Protein AF-A0A849L3E2-F1 (afdb_monomer)

Nearest PDB structures (foldseek):
  2qud-assembly1_B  TM=3.376E-01  e=3.141E-01  Pseudomonas phage PP7
  5fs4-assembly1_A  TM=4.465E-01  e=2.386E+00  Acinetobacter phage AP205
  6hrr-assembly1_A  TM=3.478E-01  e=2.015E+00  Homo sapiens
  6z0o-assembly1_F  TM=3.468E-01  e=2.386E+00  synthetic construct
  6i7s-assembly2_H  TM=3.470E-01  e=7.362E+00  Homo sapiens

Foldseek 3Di:
DPDQDDPPPPPLQVVQCLLLVQDALCCCQWFVDLDNAAWDKAFLVNDSVPSDSLRIGTHHPVLRCLQNDDDPPDDGDHSVRRSVSRVVSSVCSVQVLSDPDPPPPDQFPAADFAKWWFDDDPFKTKIKGWDFDDADPVRFTKIWIKMKIWGRPVHDVDTQIDIDIDIDTQDPRNWDWDDDPQKIWIWTADPFGIAIDIGDRAHPRGIPTDPGHDIGGDPDPVVVVVPVVPVVVVVPPPDDDDDDD

Mean predicted aligned error: 14.92 Å

Radius of gyration: 21.78 Å; Cα contacts (8 Å, |Δi|>4): 436; chains: 1; bounding box: 45×66×66 Å

Organism: NCBI:txid1505036

pLDDT: mean 78.24, std 18.67, range [29.56, 98.0]

Secondary structure (DSSP, 8-state):
-PPP---TT-HHHHHHHHHTTT--HHHHHHH---S---EEEEETTS-TT---GGGEEEEEHHHHHHHH---SSSPPPPHHHHHHHHHHHHHHHHTTTT---S-TT--PPPPPPEEEEES--T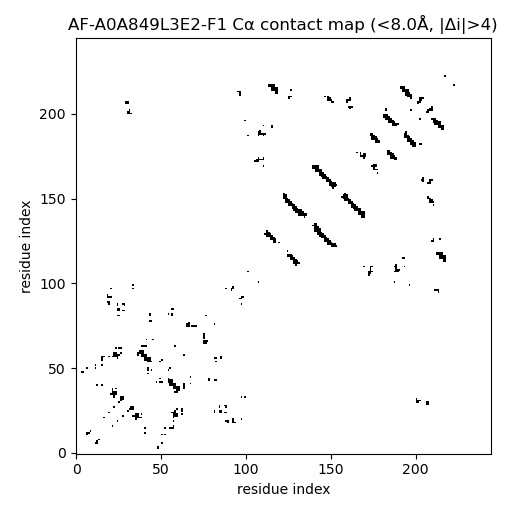TEEEEEEEEEEEE-TTSPEEEEEEEEEEE-TTSTT--EEEEEEEEEE--TTSEEEEEETTEEEEEEE-SSEEEEEEE-TT-TTSTT----EEEEE---HHHHHHHHHHHTTGGGTT--PPPP-

Sequence (245 aa):
MSPRKSLRGTNIEADVLWESKRRCAVCFSLYGILDVKKGQIAHINKDRNDNRIENLVFLCFDHHDQYDSVTSQSKNFTKIEMKRYRDELLIACRQGLVTSRFEAGGNLPAIRTGLFARRSSLDGGSVISITKTRKNWDGRSVFQVIGEAYTGISRIGGPNMGFIGFETTENSSSLIEFYDGNYSLLIGATGKGILVEEEGEFGYHGVGVHFFGEYERVTSPFLRMRWWSRSLFVSHFRRGKWPDQ

Solvent-accessible surface area (backbone atoms only — not comparable to full-atom values): 14184 Å² total; per-residue (Å²): 133,81,81,85,73,74,58,79,94,37,71,67,47,53,48,52,42,59,52,42,61,41,28,22,18,61,47,31,68,71,42,64,45,75,60,73,46,71,58,49,77,44,43,49,81,72,44,80,83,55,79,50,72,91,32,52,38,48,24,25,52,72,61,40,50,49,49,72,51,87,65,95,87,56,88,60,71,49,52,67,55,51,51,50,23,35,51,52,43,40,51,34,37,75,70,54,50,65,59,89,63,86,55,90,86,56,89,45,50,72,67,71,68,44,44,28,37,49,66,81,52,100,49,38,49,31,38,37,38,37,38,73,74,52,64,48,99,85,68,47,56,28,32,38,39,39,33,45,21,31,18,36,68,86,42,96,89,44,61,49,68,33,76,50,76,52,75,41,54,66,46,99,63,29,33,42,66,49,78,59,92,77,30,38,39,40,37,34,31,48,101,72,32,34,39,30,48,62,47,35,82,42,43,94,61,32,86,73,25,57,71,57,31,45,23,38,58,64,78,60,71,78,67,56,64,71,50,61,74,56,61,66,64,69,74,67,78,81,78,77,82,81,77,92,127

InterPro domains:
  IPR003615 HNH nuclease [cd00085] (15-66)

Structure (mmCIF, N/CA/C/O backbone):
data_AF-A0A849L3E2-F1
#
_entry.id   AF-A0A849L3E2-F1
#
loop_
_atom_site.group_PDB
_atom_site.id
_atom_site.type_symbol
_atom_site.label_atom_id
_atom_site.label_alt_id
_atom_site.label_comp_id
_atom_site.label_asym_id
_atom_site.label_entity_id
_atom_site.label_seq_id
_atom_site.pdbx_PDB_ins_code
_atom_site.Cartn_x
_atom_site.Cartn_y
_atom_site.Cartn_z
_atom_site.occupancy
_atom_site.B_iso_or_equiv
_atom_site.auth_seq_id
_atom_site.auth_comp_id
_atom_site.auth_asym_id
_atom_site.auth_atom_id
_atom_site.pdbx_PDB_model_num
ATOM 1 N N . MET A 1 1 ? 8.965 -17.652 -39.860 1.00 45.59 1 MET A N 1
ATOM 2 C CA . MET A 1 1 ? 8.522 -17.007 -38.601 1.00 45.59 1 MET A CA 1
ATOM 3 C C . MET A 1 1 ? 7.570 -17.959 -37.900 1.00 45.59 1 MET A C 1
ATOM 5 O O . MET A 1 1 ? 6.556 -18.298 -38.490 1.00 45.59 1 MET A O 1
ATOM 9 N N . SER A 1 2 ? 7.920 -18.447 -36.706 1.00 47.31 2 SER A N 1
ATOM 10 C CA . SER A 1 2 ? 7.023 -19.311 -35.922 1.00 47.31 2 SER A CA 1
ATOM 11 C C . SER A 1 2 ? 5.756 -18.533 -35.518 1.00 47.31 2 SER A C 1
ATOM 13 O O . SER A 1 2 ? 5.869 -17.324 -35.272 1.00 47.31 2 SER A O 1
ATOM 15 N N . PRO A 1 3 ? 4.565 -19.162 -35.473 1.00 49.00 3 PRO A N 1
ATOM 16 C CA . PRO A 1 3 ? 3.330 -18.491 -35.083 1.00 49.00 3 PRO A CA 1
ATOM 17 C C . PRO A 1 3 ? 3.459 -17.851 -33.698 1.00 49.00 3 PRO A C 1
ATOM 19 O O . PRO A 1 3 ? 3.989 -18.447 -32.761 1.00 49.00 3 PRO A O 1
ATOM 22 N N . ARG A 1 4 ? 2.960 -16.619 -33.564 1.00 55.97 4 ARG A N 1
ATOM 23 C CA . ARG A 1 4 ? 2.920 -15.890 -32.291 1.00 55.97 4 ARG A CA 1
ATOM 24 C C . ARG A 1 4 ? 2.071 -16.678 -31.286 1.00 55.97 4 ARG A C 1
ATOM 26 O O . ARG A 1 4 ? 0.876 -16.851 -31.514 1.00 55.97 4 ARG A O 1
ATOM 33 N N . LYS A 1 5 ? 2.655 -17.110 -30.164 1.00 63.28 5 LYS A N 1
ATOM 34 C CA . LYS A 1 5 ? 1.901 -17.767 -29.088 1.00 63.28 5 LYS A CA 1
ATOM 35 C C . LYS A 1 5 ? 1.229 -16.696 -28.226 1.00 63.28 5 LYS A C 1
ATOM 37 O O . LYS A 1 5 ? 1.904 -15.903 -27.580 1.00 63.28 5 LYS A O 1
ATOM 42 N N . SER A 1 6 ? -0.097 -16.622 -28.292 1.00 71.69 6 SER A N 1
ATOM 43 C CA . SER A 1 6 ? -0.895 -15.679 -27.506 1.00 71.69 6 SER A CA 1
ATOM 44 C C . SER A 1 6 ? -0.980 -16.140 -26.050 1.00 71.69 6 SER A C 1
ATOM 46 O O . SER A 1 6 ? -1.163 -17.330 -25.802 1.00 71.69 6 SER A O 1
ATOM 48 N N . LEU A 1 7 ? -0.891 -15.204 -25.102 1.00 75.19 7 LEU A N 1
ATOM 49 C CA . LEU A 1 7 ? -1.219 -15.462 -23.695 1.00 75.19 7 LEU A CA 1
ATOM 50 C C . LEU A 1 7 ? -2.736 -15.520 -23.448 1.00 75.19 7 LEU A C 1
ATOM 52 O O . LEU A 1 7 ? -3.149 -16.034 -22.412 1.00 75.19 7 LEU A O 1
ATOM 56 N N . ARG A 1 8 ? -3.558 -15.041 -24.397 1.00 74.69 8 ARG A N 1
ATOM 57 C CA . ARG A 1 8 ? -5.018 -14.962 -24.236 1.00 74.69 8 ARG A CA 1
ATOM 58 C C . ARG A 1 8 ? -5.639 -16.329 -23.951 1.00 74.69 8 ARG A C 1
ATOM 60 O O . ARG A 1 8 ? -5.449 -17.259 -24.733 1.00 74.69 8 ARG A O 1
ATOM 67 N N . GLY A 1 9 ? -6.435 -16.407 -22.891 1.00 74.94 9 GLY A N 1
ATOM 68 C CA . GLY A 1 9 ? -7.181 -17.592 -22.477 1.00 74.94 9 GLY A CA 1
ATOM 69 C C . GLY A 1 9 ? -6.321 -18.687 -21.846 1.00 74.94 9 GLY A C 1
ATOM 70 O O . GLY A 1 9 ? -6.772 -19.825 -21.758 1.00 74.94 9 GLY A O 1
ATOM 71 N N . THR A 1 10 ? -5.085 -18.381 -21.438 1.00 86.19 10 THR A N 1
ATOM 72 C CA . THR A 1 10 ? -4.196 -19.351 -20.778 1.00 86.19 10 THR A CA 1
ATOM 73 C C . THR A 1 10 ? -4.303 -19.268 -19.254 1.00 86.19 10 THR A C 1
ATOM 75 O O . THR A 1 10 ? -4.574 -18.201 -18.706 1.00 86.19 10 THR A O 1
ATOM 78 N N . ASN A 1 11 ? -4.012 -20.372 -18.555 1.00 89.31 11 ASN A N 1
ATOM 79 C CA . ASN A 1 11 ? -3.916 -20.369 -17.088 1.00 89.31 11 ASN A CA 1
ATOM 80 C C . ASN A 1 11 ? -2.882 -19.345 -16.593 1.00 89.31 11 ASN A C 1
ATOM 82 O O . ASN A 1 11 ? -3.134 -18.653 -15.621 1.00 89.31 11 ASN A O 1
ATOM 86 N N . ILE A 1 12 ? -1.781 -19.161 -17.331 1.00 91.56 12 ILE A N 1
ATOM 87 C CA . ILE A 1 12 ? -0.734 -18.186 -16.994 1.00 91.56 12 ILE A CA 1
ATOM 88 C C . ILE A 1 12 ? -1.270 -16.747 -17.032 1.00 91.56 12 ILE A C 1
ATOM 90 O O . ILE A 1 12 ? -0.959 -15.953 -16.148 1.00 91.5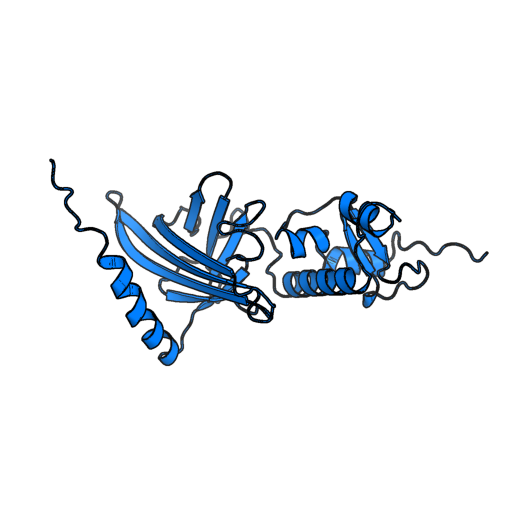6 12 ILE A O 1
ATOM 94 N N . GLU A 1 13 ? -2.084 -16.388 -18.032 1.00 92.38 13 GLU A N 1
ATOM 95 C CA . GLU A 1 13 ? -2.739 -15.073 -18.056 1.00 92.38 13 GLU A CA 1
ATOM 96 C C . GLU A 1 13 ? -3.667 -14.904 -16.849 1.00 92.38 13 GLU A C 1
ATOM 98 O O . GLU A 1 13 ? -3.617 -13.870 -16.182 1.00 92.38 13 GLU A O 1
ATOM 103 N N . ALA A 1 14 ? -4.483 -15.918 -16.547 1.00 91.94 14 ALA A N 1
ATOM 104 C CA . ALA A 1 14 ? -5.376 -15.886 -15.395 1.00 91.94 14 ALA A CA 1
ATOM 105 C C . ALA A 1 14 ? -4.599 -15.709 -14.079 1.00 91.94 14 ALA A C 1
ATOM 107 O O . ALA A 1 14 ? -4.971 -14.853 -13.277 1.00 91.94 14 ALA A O 1
ATOM 108 N N . ASP A 1 15 ? -3.493 -16.434 -13.902 1.00 94.25 15 ASP A N 1
ATOM 109 C CA . ASP A 1 15 ? -2.632 -16.367 -12.720 1.00 94.25 15 ASP A CA 1
ATOM 110 C C . ASP A 1 15 ? -2.019 -14.973 -12.551 1.00 94.25 15 ASP A C 1
ATOM 112 O O . ASP A 1 15 ? -2.118 -14.381 -11.479 1.00 94.25 15 ASP A O 1
ATOM 116 N N . VAL A 1 16 ? -1.470 -14.378 -13.618 1.00 95.44 16 VAL A N 1
ATOM 117 C CA . VAL A 1 16 ? -0.905 -13.016 -13.561 1.00 95.44 16 VAL A CA 1
ATOM 118 C C . VAL A 1 16 ? -1.977 -11.986 -13.202 1.00 95.44 16 VAL A C 1
ATOM 120 O O . VAL A 1 16 ? -1.739 -11.102 -12.374 1.00 95.44 16 VAL A O 1
ATOM 123 N N . LEU A 1 17 ? -3.169 -12.079 -13.798 1.00 95.00 17 LEU A N 1
ATOM 124 C CA . LEU A 1 17 ? -4.274 -11.161 -13.501 1.00 95.00 17 LEU A CA 1
ATOM 125 C C . LEU A 1 17 ? -4.812 -11.347 -12.078 1.00 95.00 17 LEU A C 1
ATOM 127 O O . LEU A 1 17 ? -5.193 -10.369 -11.431 1.00 95.00 17 LEU A O 1
ATOM 131 N N . TRP A 1 18 ? -4.837 -12.584 -11.586 1.00 89.81 18 TRP A N 1
ATOM 132 C CA . TRP A 1 18 ? -5.275 -12.920 -10.238 1.00 89.81 18 TRP A CA 1
ATOM 133 C C . TRP A 1 18 ? -4.274 -12.474 -9.171 1.00 89.81 18 TRP A C 1
ATOM 135 O O . TRP A 1 18 ? -4.675 -11.843 -8.190 1.00 89.81 18 TRP A O 1
ATOM 145 N N . GLU A 1 19 ? -2.985 -12.757 -9.363 1.00 90.31 19 GLU A N 1
ATOM 146 C CA . GLU A 1 19 ? -1.913 -12.377 -8.440 1.00 90.31 19 GLU A CA 1
ATOM 147 C C . GLU A 1 19 ? -1.741 -10.856 -8.363 1.00 90.31 19 GLU A C 1
ATOM 149 O O . GLU A 1 19 ? -1.563 -10.307 -7.278 1.00 90.31 19 GLU A O 1
ATOM 154 N N . SER A 1 20 ? -1.870 -10.153 -9.491 1.00 92.81 20 SER A N 1
ATOM 155 C CA . SER A 1 20 ? -1.828 -8.684 -9.534 1.00 92.81 20 SER A CA 1
ATOM 156 C C . SER A 1 20 ? -3.143 -8.018 -9.120 1.00 92.81 20 SER A C 1
ATOM 158 O O . SER A 1 20 ? -3.197 -6.795 -9.019 1.00 92.81 20 SER A O 1
ATOM 160 N N . LYS A 1 21 ? -4.228 -8.789 -8.942 1.00 91.06 21 LYS A N 1
ATOM 161 C CA . LYS A 1 21 ? -5.593 -8.274 -8.721 1.00 91.06 21 LYS A CA 1
ATOM 162 C C . LYS A 1 21 ? -6.016 -7.230 -9.767 1.00 91.06 21 LYS A C 1
ATOM 164 O O . LYS A 1 21 ? -6.786 -6.321 -9.462 1.00 91.06 21 LYS A O 1
ATOM 169 N N . ARG A 1 22 ? -5.517 -7.361 -11.007 1.00 93.62 22 ARG A N 1
ATOM 170 C CA . ARG A 1 22 ? -5.698 -6.396 -12.112 1.00 93.62 22 ARG A CA 1
ATOM 171 C C . ARG A 1 22 ? -5.280 -4.962 -11.755 1.00 93.62 22 ARG A C 1
ATOM 173 O O . ARG A 1 22 ? -5.895 -3.997 -12.213 1.00 93.62 22 ARG A O 1
ATOM 180 N N . ARG A 1 23 ? -4.234 -4.804 -10.946 1.00 94.25 23 ARG A N 1
ATOM 181 C CA . ARG A 1 23 ? -3.661 -3.501 -10.589 1.00 94.25 23 ARG A CA 1
ATOM 182 C C . ARG A 1 23 ? -2.331 -3.303 -11.284 1.00 94.25 23 ARG A C 1
ATOM 184 O O . ARG A 1 23 ? -1.536 -4.229 -11.410 1.00 94.25 23 ARG A O 1
ATOM 191 N N . CYS A 1 24 ? -2.115 -2.092 -11.778 1.00 96.81 24 CYS A N 1
ATOM 192 C CA . CYS A 1 24 ? -0.900 -1.761 -12.506 1.00 96.81 24 CYS A CA 1
ATOM 193 C C . CYS A 1 24 ? 0.287 -1.689 -11.541 1.00 96.81 24 CYS A C 1
ATOM 195 O O . CYS A 1 24 ? 0.260 -0.896 -10.601 1.00 96.81 24 CYS A O 1
ATOM 197 N N . ALA A 1 25 ? 1.336 -2.471 -11.812 1.00 96.56 25 ALA A N 1
ATOM 198 C CA . ALA A 1 25 ? 2.542 -2.494 -10.985 1.00 96.56 25 ALA A CA 1
ATOM 199 C C . ALA A 1 25 ? 3.184 -1.104 -10.840 1.00 96.56 25 ALA A C 1
ATOM 201 O O . ALA A 1 25 ? 3.560 -0.709 -9.743 1.00 96.56 25 ALA A O 1
ATOM 202 N N . VAL A 1 26 ? 3.244 -0.328 -11.926 1.00 95.56 26 VAL A N 1
ATOM 203 C CA . VAL A 1 26 ? 3.833 1.021 -11.914 1.00 95.56 26 VAL A CA 1
ATOM 204 C C . VAL A 1 26 ? 2.971 2.005 -11.121 1.00 95.56 26 VAL A C 1
ATOM 206 O O . VAL A 1 26 ? 3.494 2.723 -10.274 1.00 95.56 26 VAL A O 1
ATOM 209 N N . CYS A 1 27 ? 1.651 2.016 -11.356 1.00 89.00 27 CYS A N 1
ATOM 210 C CA . CYS A 1 27 ? 0.725 2.883 -10.620 1.00 89.00 27 CYS A CA 1
ATOM 211 C C . CYS A 1 27 ? 0.832 2.665 -9.108 1.00 89.00 27 CYS A C 1
ATOM 213 O O . CYS A 1 27 ? 0.858 3.626 -8.343 1.00 89.00 27 CYS A O 1
ATOM 215 N N . PHE A 1 28 ? 0.901 1.398 -8.703 1.00 88.88 28 PHE A N 1
ATOM 216 C CA . PHE A 1 28 ? 1.033 1.019 -7.308 1.00 88.88 28 PHE A CA 1
ATOM 217 C C . PHE A 1 28 ? 2.371 1.484 -6.724 1.00 88.88 28 PHE A C 1
ATOM 219 O O . PHE A 1 28 ? 2.383 2.220 -5.745 1.00 88.88 28 PHE A O 1
ATOM 226 N N . SER A 1 29 ? 3.493 1.113 -7.341 1.00 85.94 29 SER A N 1
ATOM 227 C CA . SER A 1 29 ? 4.819 1.388 -6.779 1.00 85.94 29 SER A CA 1
ATOM 228 C C . SER A 1 29 ? 5.216 2.865 -6.770 1.00 85.94 29 SER A C 1
ATOM 230 O O . SER A 1 29 ? 5.987 3.281 -5.910 1.00 85.94 29 SER A O 1
ATOM 232 N N . LEU A 1 30 ? 4.743 3.665 -7.732 1.00 81.00 30 LEU A N 1
ATOM 233 C CA . LEU A 1 30 ? 5.106 5.086 -7.813 1.00 81.00 30 LEU A CA 1
ATOM 234 C C . LEU A 1 30 ? 4.136 6.004 -7.073 1.00 81.00 30 LEU A C 1
ATOM 236 O O . LEU A 1 30 ? 4.570 7.001 -6.500 1.00 81.00 30 LEU A O 1
ATOM 240 N N . TYR A 1 31 ? 2.844 5.680 -7.108 1.00 74.81 31 TYR A N 1
ATOM 241 C CA . TYR A 1 31 ? 1.783 6.590 -6.667 1.00 74.81 31 TYR A CA 1
ATOM 242 C C . TYR A 1 31 ? 0.888 5.986 -5.584 1.00 74.81 31 TYR A C 1
ATOM 244 O O . TYR A 1 31 ? -0.059 6.629 -5.148 1.00 74.81 31 TYR A O 1
ATOM 252 N N . GLY A 1 32 ? 1.122 4.733 -5.180 1.00 69.31 32 GLY A N 1
ATOM 253 C CA . GLY A 1 32 ? 0.245 4.035 -4.241 1.00 69.31 32 GLY A CA 1
ATOM 254 C C . GLY A 1 32 ? -1.159 3.789 -4.795 1.00 69.31 32 GLY A C 1
ATOM 255 O O . GLY A 1 32 ? -2.068 3.503 -4.027 1.00 69.31 32 GLY A O 1
ATOM 256 N N . ILE A 1 33 ? -1.373 3.898 -6.112 1.00 76.25 33 ILE A N 1
ATOM 257 C CA . ILE A 1 33 ? -2.710 3.779 -6.698 1.00 76.25 33 ILE A CA 1
ATOM 258 C C . ILE A 1 33 ? -3.143 2.315 -6.717 1.00 76.25 33 ILE A C 1
ATOM 260 O O . ILE A 1 33 ? -2.505 1.445 -7.316 1.00 76.25 33 ILE A O 1
ATOM 264 N N . LEU A 1 34 ? -4.295 2.083 -6.101 1.00 76.44 34 LEU A N 1
ATOM 265 C CA . LEU A 1 34 ? -4.858 0.770 -5.830 1.00 76.44 34 LEU A CA 1
ATOM 266 C C . LEU A 1 34 ? -6.034 0.413 -6.746 1.00 76.44 34 LEU A C 1
ATOM 268 O O . LEU A 1 34 ? -6.541 -0.699 -6.677 1.00 76.44 34 LEU A O 1
ATOM 272 N N . ASP A 1 35 ? -6.477 1.287 -7.642 1.00 79.44 35 ASP A N 1
ATOM 273 C CA . ASP A 1 35 ? -7.624 0.938 -8.482 1.00 79.44 35 ASP A CA 1
ATOM 274 C C . ASP A 1 35 ? -7.339 -0.263 -9.381 1.00 79.44 35 ASP A C 1
ATOM 276 O O . ASP A 1 35 ? -6.258 -0.402 -9.967 1.00 79.44 35 ASP A O 1
ATOM 280 N N . VAL A 1 36 ? -8.371 -1.078 -9.592 1.00 86.56 36 VAL A N 1
ATOM 281 C CA . VAL A 1 36 ? -8.390 -2.014 -10.714 1.00 86.56 36 VAL A CA 1
ATOM 282 C C . VAL A 1 36 ? -8.268 -1.210 -12.005 1.00 86.56 36 VAL A C 1
ATOM 284 O O . VAL A 1 36 ? -9.078 -0.325 -12.283 1.00 86.56 36 VAL A O 1
ATOM 287 N N . LYS A 1 37 ? -7.259 -1.521 -12.818 1.00 91.31 37 LYS A N 1
ATOM 288 C CA . LYS A 1 37 ? -7.000 -0.809 -14.069 1.00 91.31 37 LYS A CA 1
ATOM 289 C C . LYS A 1 37 ? -7.433 -1.636 -15.275 1.00 91.31 37 LYS A C 1
ATOM 291 O O . LYS A 1 37 ? -7.337 -2.864 -15.297 1.00 91.31 37 LYS A O 1
ATOM 296 N N . LYS A 1 38 ? -7.865 -0.938 -16.326 1.00 95.19 38 LYS A N 1
ATOM 297 C CA . LYS A 1 38 ? -7.883 -1.500 -17.682 1.00 95.19 38 LYS A CA 1
ATOM 298 C C . LYS A 1 38 ? -6.444 -1.527 -18.194 1.00 95.19 38 LYS A C 1
ATOM 300 O O . LYS A 1 38 ? -5.732 -0.534 -18.055 1.00 95.19 38 LYS A O 1
ATOM 305 N N . GLY A 1 39 ? -6.009 -2.662 -18.726 1.00 95.75 39 GLY A N 1
ATOM 306 C CA . GLY A 1 39 ? -4.594 -2.876 -18.987 1.00 95.75 39 GLY A CA 1
ATOM 307 C C . GLY A 1 39 ? -4.270 -4.197 -19.667 1.00 95.75 39 GLY A C 1
ATOM 308 O O . GLY A 1 39 ? -5.168 -4.957 -20.040 1.00 95.75 39 GLY A O 1
ATOM 309 N N . GLN A 1 40 ? -2.973 -4.454 -19.815 1.00 95.75 40 GLN A N 1
ATOM 310 C CA . GLN A 1 40 ? -2.411 -5.619 -20.493 1.00 95.75 40 GLN A CA 1
ATOM 311 C C . GLN A 1 40 ? -1.228 -6.196 -19.715 1.00 95.75 40 GLN A C 1
ATOM 313 O O . GLN A 1 40 ? -0.618 -5.534 -18.875 1.00 95.75 40 GLN A O 1
ATOM 318 N N . ILE A 1 41 ? -0.913 -7.456 -20.008 1.00 96.50 41 ILE A N 1
ATOM 319 C CA . ILE A 1 41 ? 0.296 -8.109 -19.515 1.00 96.50 41 ILE A CA 1
ATOM 320 C C . ILE A 1 41 ? 1.447 -7.773 -20.464 1.00 96.50 41 ILE A C 1
ATOM 322 O O . ILE A 1 41 ? 1.353 -8.052 -21.659 1.00 96.50 41 ILE A O 1
ATOM 326 N N . ALA A 1 42 ? 2.527 -7.228 -19.913 1.00 95.81 42 ALA A N 1
ATOM 327 C CA . ALA A 1 42 ? 3.785 -6.993 -20.603 1.00 95.81 42 ALA A CA 1
ATOM 328 C C . ALA A 1 42 ? 4.841 -8.031 -20.197 1.00 95.81 42 ALA A C 1
ATOM 330 O O . ALA A 1 42 ? 4.886 -8.493 -19.052 1.00 95.81 42 ALA A O 1
ATOM 331 N N . HIS A 1 43 ? 5.732 -8.352 -21.135 1.00 96.00 43 HIS A N 1
ATOM 332 C CA . HIS A 1 43 ? 6.939 -9.142 -20.889 1.00 96.00 43 HIS A CA 1
ATOM 333 C C . HIS A 1 43 ? 8.073 -8.220 -20.429 1.00 96.00 43 HIS A C 1
ATOM 335 O O . HIS A 1 43 ? 8.525 -7.360 -21.184 1.00 96.00 43 HIS A O 1
ATOM 341 N N . ILE A 1 44 ? 8.585 -8.419 -19.214 1.00 96.44 44 ILE A N 1
ATOM 342 C CA . ILE A 1 44 ? 9.646 -7.596 -18.603 1.00 96.44 44 ILE A CA 1
ATOM 343 C C . ILE A 1 44 ? 10.949 -7.663 -19.408 1.00 96.44 44 ILE A C 1
ATOM 345 O O . ILE A 1 44 ? 11.723 -6.712 -19.478 1.00 96.44 44 ILE A O 1
ATOM 349 N N . ASN A 1 45 ? 11.255 -8.792 -20.033 1.00 94.81 45 ASN A N 1
ATOM 350 C CA . ASN A 1 45 ? 12.435 -8.896 -20.884 1.00 94.81 45 ASN A CA 1
ATOM 351 C C . ASN A 1 45 ? 12.206 -8.390 -22.320 1.00 94.81 45 ASN A C 1
ATOM 353 O O . ASN A 1 45 ? 13.170 -8.382 -23.090 1.00 94.81 45 ASN A O 1
ATOM 357 N N . LYS A 1 46 ? 10.991 -7.934 -22.661 1.00 90.69 46 LYS A N 1
ATOM 358 C CA . LYS A 1 46 ? 10.526 -7.607 -24.021 1.00 90.69 46 LYS A CA 1
ATOM 359 C C . LYS A 1 46 ? 10.598 -8.776 -25.022 1.00 90.69 46 LYS A C 1
ATOM 361 O O . LYS A 1 46 ? 10.487 -8.565 -26.227 1.00 90.69 46 LYS A O 1
ATOM 366 N N . ASP A 1 47 ? 10.759 -10.011 -24.546 1.00 90.06 47 ASP A N 1
ATOM 367 C CA . ASP A 1 47 ? 10.655 -11.224 -25.357 1.00 90.06 47 ASP A CA 1
ATOM 368 C C . ASP A 1 47 ? 9.282 -11.868 -25.163 1.00 90.06 47 ASP A C 1
ATOM 370 O O . ASP A 1 47 ? 8.997 -12.522 -24.160 1.00 90.06 47 ASP A O 1
ATOM 374 N N . ARG A 1 48 ? 8.447 -11.721 -26.190 1.00 88.19 48 ARG A N 1
ATOM 375 C CA . ARG A 1 48 ? 7.085 -12.262 -26.254 1.00 88.19 48 ARG A CA 1
ATOM 376 C C . ARG A 1 48 ? 6.990 -13.791 -26.166 1.00 88.19 48 ARG A C 1
ATOM 378 O O . ARG A 1 48 ? 5.883 -14.311 -26.063 1.00 88.19 48 ARG A O 1
ATOM 385 N N . ASN A 1 49 ? 8.101 -14.515 -26.310 1.00 88.00 49 ASN A N 1
ATOM 386 C CA . ASN A 1 49 ? 8.116 -15.976 -26.214 1.00 88.00 49 ASN A CA 1
ATOM 387 C C . ASN A 1 49 ? 8.398 -16.469 -24.786 1.00 88.00 49 ASN A C 1
ATOM 389 O O . ASN A 1 49 ? 8.139 -17.636 -24.487 1.00 88.00 49 ASN A O 1
ATOM 393 N N . ASP A 1 50 ? 8.897 -15.601 -23.902 1.00 91.44 50 ASP A N 1
ATOM 394 C CA . ASP A 1 50 ? 9.223 -15.946 -22.520 1.00 91.44 50 ASP A CA 1
ATOM 395 C C . ASP A 1 50 ? 8.006 -15.751 -21.605 1.00 91.44 50 ASP A C 1
ATOM 397 O O . ASP A 1 50 ? 7.869 -14.755 -20.896 1.00 91.44 50 ASP A O 1
ATOM 401 N N . ASN A 1 51 ? 7.099 -16.726 -21.633 1.00 92.12 51 ASN A N 1
ATOM 402 C CA . ASN A 1 51 ? 5.848 -16.709 -20.869 1.00 92.12 51 ASN A CA 1
ATOM 403 C C . ASN A 1 51 ? 5.999 -17.187 -19.417 1.00 92.12 51 ASN A C 1
ATOM 405 O O . ASN A 1 51 ? 5.013 -17.583 -18.796 1.00 92.12 51 ASN A O 1
ATOM 409 N N . ARG A 1 52 ? 7.218 -17.204 -18.871 1.00 93.62 52 ARG A N 1
ATOM 410 C CA . ARG A 1 52 ? 7.423 -17.534 -17.459 1.00 93.62 52 ARG A CA 1
ATOM 411 C C . ARG A 1 52 ? 6.787 -16.460 -16.583 1.00 93.62 52 ARG A C 1
ATOM 413 O O . ARG A 1 52 ? 6.935 -15.271 -16.858 1.00 93.62 52 ARG A O 1
ATOM 420 N N . ILE A 1 53 ? 6.095 -16.864 -15.523 1.00 91.88 53 ILE A N 1
ATOM 421 C CA . ILE A 1 53 ? 5.304 -15.951 -14.685 1.00 91.88 53 ILE A CA 1
ATOM 422 C C . ILE A 1 53 ? 6.160 -14.844 -14.046 1.00 91.88 53 ILE A C 1
ATOM 424 O O . ILE A 1 53 ? 5.693 -13.722 -13.853 1.00 91.88 53 ILE A O 1
ATOM 428 N N . GLU A 1 54 ? 7.436 -15.123 -13.763 1.00 93.12 54 GLU A N 1
ATOM 429 C CA . GLU A 1 54 ? 8.425 -14.160 -13.267 1.00 93.12 54 GLU A CA 1
ATOM 430 C C . GLU A 1 54 ? 8.812 -13.070 -14.273 1.00 93.12 54 GLU A C 1
ATOM 432 O O . GLU A 1 54 ? 9.339 -12.030 -13.878 1.00 93.12 54 GLU A O 1
ATOM 437 N N . ASN A 1 55 ? 8.543 -13.295 -15.557 1.00 96.19 55 ASN A N 1
ATOM 438 C CA . ASN A 1 55 ? 8.804 -12.358 -16.641 1.00 96.19 55 ASN A CA 1
ATOM 439 C C . ASN A 1 55 ? 7.551 -11.568 -17.057 1.00 96.19 55 ASN A C 1
ATOM 441 O O . ASN A 1 55 ? 7.633 -10.707 -17.928 1.00 96.19 55 ASN A O 1
ATOM 445 N N . LEU A 1 56 ? 6.393 -11.838 -16.454 1.00 96.94 56 LEU A N 1
ATOM 446 C CA . LEU A 1 56 ? 5.130 -11.193 -16.802 1.00 96.94 56 LEU A CA 1
ATOM 447 C C . LEU A 1 56 ? 4.724 -10.172 -15.739 1.00 96.94 56 LEU A C 1
ATOM 449 O O . LEU A 1 56 ? 4.823 -10.430 -14.537 1.00 96.94 56 LEU A O 1
ATOM 453 N N . VAL A 1 57 ? 4.231 -9.017 -16.185 1.00 97.62 57 VAL A N 1
ATOM 454 C CA . VAL A 1 57 ? 3.720 -7.946 -15.321 1.00 97.62 57 VAL A CA 1
ATOM 455 C C . VAL A 1 57 ? 2.440 -7.357 -15.902 1.00 97.62 57 VAL A C 1
ATOM 457 O O . VAL A 1 57 ? 2.356 -7.120 -17.103 1.00 97.62 57 VAL A O 1
ATOM 460 N N . PHE A 1 58 ? 1.434 -7.115 -15.062 1.00 98.00 58 PHE A N 1
ATOM 461 C CA . PHE A 1 58 ? 0.226 -6.405 -15.478 1.00 98.00 58 PHE A CA 1
ATOM 462 C C . PHE A 1 58 ? 0.412 -4.889 -15.338 1.00 98.00 58 PHE A C 1
ATOM 464 O O . PHE A 1 58 ? 0.816 -4.395 -14.281 1.00 98.00 58 PHE A O 1
ATOM 471 N N . LEU A 1 59 ? 0.086 -4.152 -16.399 1.00 98.00 59 LEU A N 1
ATOM 472 C CA . LEU A 1 59 ? 0.186 -2.697 -16.480 1.00 98.00 59 LEU A CA 1
ATOM 473 C C . LEU A 1 59 ? -1.123 -2.113 -17.019 1.00 98.00 59 LEU A C 1
ATOM 475 O O . LEU A 1 59 ? -1.774 -2.727 -17.863 1.00 98.00 59 LEU A O 1
ATOM 479 N N . CYS A 1 60 ? -1.508 -0.918 -16.559 1.00 97.81 60 CYS A N 1
ATOM 480 C CA . CYS A 1 60 ? -2.557 -0.142 -17.227 1.00 97.81 60 CYS A CA 1
ATOM 481 C C . CYS A 1 60 ? -2.096 0.261 -18.632 1.00 97.81 60 CYS A C 1
ATOM 483 O O . CYS A 1 60 ? -0.895 0.259 -18.888 1.00 97.81 60 CYS A O 1
ATOM 485 N N . PHE A 1 61 ? -3.024 0.613 -19.525 1.00 96.56 61 PHE A N 1
ATOM 486 C CA . PHE A 1 61 ? -2.668 0.975 -20.904 1.00 96.56 61 PHE A CA 1
ATOM 487 C C . PHE A 1 61 ? -1.604 2.082 -20.974 1.00 96.56 61 PHE A C 1
ATOM 489 O O . PHE A 1 61 ? -0.608 1.894 -21.657 1.00 96.56 61 PHE A O 1
ATOM 496 N N . ASP A 1 62 ? -1.726 3.144 -20.173 1.00 95.06 62 ASP A N 1
ATOM 497 C CA . ASP A 1 62 ? -0.764 4.259 -20.187 1.00 95.06 62 ASP A CA 1
ATOM 498 C C . ASP A 1 62 ? 0.672 3.804 -19.874 1.00 95.06 62 ASP A C 1
ATOM 500 O O . ASP A 1 62 ? 1.617 4.090 -20.610 1.00 95.06 62 ASP A O 1
ATOM 504 N N . HIS A 1 63 ? 0.845 3.034 -18.795 1.00 96.31 63 HIS A N 1
ATOM 505 C CA . HIS A 1 63 ? 2.162 2.533 -18.398 1.00 96.31 63 HIS A CA 1
ATOM 506 C C . HIS A 1 63 ? 2.643 1.377 -19.274 1.00 96.31 63 HIS A C 1
ATOM 508 O O . HIS A 1 63 ? 3.850 1.197 -19.437 1.00 96.31 63 HIS A O 1
ATOM 514 N N . HIS A 1 64 ? 1.722 0.597 -19.838 1.00 95.69 64 HIS A N 1
ATOM 515 C CA . HIS A 1 64 ? 2.046 -0.423 -20.823 1.00 95.69 64 HIS A CA 1
ATOM 516 C C . HIS A 1 64 ? 2.654 0.227 -22.069 1.00 95.69 64 HIS A C 1
ATOM 518 O O . HIS A 1 64 ? 3.739 -0.167 -22.491 1.00 95.69 64 HIS A O 1
ATOM 524 N N . ASP A 1 65 ? 2.009 1.262 -22.603 1.00 92.38 65 ASP A N 1
ATOM 525 C CA . ASP A 1 65 ? 2.467 1.985 -23.788 1.00 92.38 65 ASP A CA 1
ATOM 526 C C . ASP A 1 65 ? 3.784 2.712 -23.518 1.00 92.38 65 ASP A C 1
ATOM 528 O O . ASP A 1 65 ? 4.723 2.607 -24.308 1.00 92.38 65 ASP A O 1
ATOM 532 N N . GLN A 1 66 ? 3.918 3.372 -22.362 1.00 93.19 66 GLN A N 1
ATOM 533 C CA . GLN A 1 66 ? 5.184 3.983 -21.957 1.00 93.19 66 GLN A CA 1
ATOM 534 C C . GLN A 1 66 ? 6.317 2.949 -21.901 1.00 93.19 66 GLN A C 1
ATOM 536 O O . GLN A 1 66 ? 7.425 3.217 -22.370 1.00 93.19 66 GLN A O 1
ATOM 541 N N . TYR A 1 67 ? 6.051 1.763 -21.352 1.00 94.00 67 TYR A N 1
ATOM 542 C CA . TYR A 1 67 ? 7.056 0.716 -21.234 1.00 94.00 67 TYR A CA 1
ATOM 543 C C . TYR A 1 67 ? 7.423 0.079 -22.578 1.00 94.00 67 TYR A C 1
ATOM 545 O O . TYR A 1 67 ? 8.606 -0.164 -22.849 1.00 94.00 67 TYR A O 1
ATOM 553 N N . ASP A 1 68 ? 6.432 -0.196 -23.425 1.00 87.88 68 ASP A N 1
ATOM 554 C CA . ASP A 1 68 ? 6.648 -0.845 -24.717 1.00 87.88 68 ASP A CA 1
ATOM 555 C C . ASP A 1 68 ? 7.279 0.113 -25.737 1.00 87.88 68 ASP A C 1
ATOM 557 O O . ASP A 1 68 ? 8.132 -0.300 -26.527 1.00 87.88 68 ASP A O 1
ATOM 561 N N . SER A 1 69 ? 6.960 1.409 -25.644 1.00 85.12 69 SER A N 1
ATOM 562 C CA . SER A 1 69 ? 7.497 2.443 -26.526 1.00 85.12 69 SER A CA 1
ATOM 563 C C . SER A 1 69 ? 9.027 2.557 -26.478 1.00 85.12 69 SER A C 1
ATOM 565 O O . SER A 1 69 ? 9.718 2.119 -25.548 1.00 85.12 69 SER A O 1
ATOM 567 N N . VAL A 1 70 ? 9.569 3.201 -27.509 1.00 78.62 70 VAL A N 1
ATOM 568 C CA . VAL A 1 70 ? 10.940 3.710 -27.550 1.00 78.62 70 VAL A CA 1
ATOM 569 C C . VAL A 1 70 ? 10.826 5.201 -27.823 1.00 78.62 70 VAL A C 1
ATOM 571 O O . VAL A 1 70 ? 10.433 5.592 -28.919 1.00 78.62 70 VAL A O 1
ATOM 574 N N . THR A 1 71 ? 11.128 6.036 -26.831 1.00 77.56 71 THR A N 1
ATOM 575 C CA . THR A 1 71 ? 11.200 7.490 -27.023 1.00 77.56 71 THR A CA 1
ATOM 576 C C . THR A 1 71 ? 12.653 7.948 -26.907 1.00 77.56 71 THR A C 1
ATOM 578 O O . THR A 1 71 ? 13.458 7.341 -26.201 1.00 77.56 71 THR A O 1
ATOM 581 N N . SER A 1 72 ? 13.012 9.004 -27.637 1.00 78.00 72 SER A N 1
ATOM 582 C CA . SER A 1 72 ? 14.322 9.662 -27.529 1.00 78.00 72 SER A CA 1
ATOM 583 C C . SER A 1 72 ? 14.316 10.848 -26.561 1.00 78.00 72 SER A C 1
ATOM 585 O O . SER A 1 72 ? 15.377 11.373 -26.236 1.00 78.00 72 SER A O 1
ATOM 587 N N . GLN A 1 73 ? 13.131 11.287 -26.121 1.00 81.31 73 GLN A N 1
ATOM 588 C CA . GLN A 1 73 ? 12.946 12.498 -25.317 1.00 81.31 73 GLN A CA 1
ATOM 589 C C . GLN A 1 73 ? 12.818 12.202 -23.819 1.00 81.31 73 GLN A C 1
ATOM 591 O O . GLN A 1 73 ? 13.254 13.009 -23.001 1.00 81.31 73 GLN A O 1
ATOM 596 N N . SER A 1 74 ? 12.245 11.056 -23.443 1.00 79.88 74 SER A N 1
ATOM 597 C CA . SER A 1 74 ? 12.076 10.647 -22.049 1.00 79.88 74 SER A CA 1
ATOM 598 C C . SER A 1 74 ? 12.781 9.322 -21.774 1.00 79.88 74 SER A C 1
ATOM 600 O O . SER A 1 74 ? 13.000 8.499 -22.663 1.00 79.88 74 SER A O 1
ATOM 602 N N . LYS A 1 75 ? 13.156 9.098 -20.512 1.00 82.19 75 LYS A N 1
ATOM 603 C CA . LYS A 1 75 ? 13.617 7.777 -20.086 1.00 82.19 75 LYS A CA 1
ATOM 604 C C . LYS A 1 75 ? 12.400 6.873 -19.929 1.00 82.19 75 LYS A C 1
ATOM 606 O O . LYS A 1 75 ? 11.556 7.117 -19.071 1.00 82.19 75 LYS A O 1
ATOM 611 N N . ASN A 1 76 ? 12.334 5.828 -20.743 1.00 89.00 76 ASN A N 1
ATOM 612 C CA . ASN A 1 76 ? 11.371 4.752 -20.541 1.00 89.00 76 ASN A CA 1
ATOM 613 C C . ASN A 1 76 ? 11.800 3.872 -19.371 1.00 89.00 76 ASN A C 1
ATOM 615 O O . ASN A 1 76 ? 12.985 3.813 -19.026 1.00 89.00 76 ASN A O 1
ATOM 619 N N . PHE A 1 77 ? 10.839 3.169 -18.776 1.00 92.31 77 PHE A N 1
ATOM 620 C CA . PHE A 1 77 ? 11.168 2.293 -17.667 1.00 92.31 77 PHE A CA 1
ATOM 621 C C . PHE A 1 77 ? 12.078 1.146 -18.102 1.00 92.31 77 PHE A C 1
ATOM 623 O O . PHE A 1 77 ? 11.923 0.534 -19.163 1.00 92.31 77 PHE A O 1
ATOM 630 N N . THR A 1 78 ? 13.024 0.822 -17.236 1.00 92.50 78 THR A N 1
ATOM 631 C CA . THR A 1 78 ? 13.953 -0.280 -17.432 1.00 92.50 78 THR A CA 1
ATOM 632 C C . THR A 1 78 ? 13.330 -1.614 -17.023 1.00 92.50 78 THR A C 1
ATOM 634 O O . THR A 1 78 ? 12.383 -1.699 -16.239 1.00 92.50 78 THR A O 1
ATOM 637 N N . LYS A 1 79 ? 13.916 -2.711 -17.515 1.00 94.81 79 LYS A N 1
ATOM 638 C CA . LYS A 1 79 ? 13.538 -4.078 -17.113 1.00 94.81 79 LYS A CA 1
ATOM 639 C C . LYS A 1 79 ? 13.690 -4.296 -15.601 1.00 94.81 79 LYS A C 1
ATOM 641 O O . LYS A 1 79 ? 12.902 -5.011 -14.992 1.00 94.81 79 LYS A O 1
ATOM 646 N N . ILE A 1 80 ? 14.708 -3.673 -15.001 1.00 94.31 80 ILE A N 1
ATOM 647 C CA . ILE A 1 80 ? 14.985 -3.771 -13.564 1.00 94.31 80 ILE A CA 1
ATOM 648 C C . ILE A 1 80 ? 13.890 -3.060 -12.765 1.00 94.31 80 ILE A C 1
ATOM 650 O O . ILE A 1 80 ? 13.410 -3.621 -11.783 1.00 94.31 80 ILE A O 1
ATOM 654 N N . GLU A 1 81 ? 13.464 -1.870 -13.195 1.00 94.75 81 GLU A N 1
ATOM 655 C CA . GLU A 1 81 ? 12.344 -1.151 -12.572 1.00 94.75 81 GLU A CA 1
ATOM 656 C C . GLU A 1 81 ? 11.047 -1.951 -12.667 1.00 94.75 81 GLU A C 1
ATOM 658 O O . GLU A 1 81 ? 10.413 -2.179 -11.643 1.00 94.75 81 GLU A O 1
ATOM 663 N N . MET A 1 82 ? 10.705 -2.484 -13.848 1.00 97.12 82 MET A N 1
ATOM 664 C CA . MET A 1 82 ? 9.503 -3.318 -13.997 1.00 97.12 82 MET A CA 1
ATOM 665 C C . MET A 1 82 ? 9.513 -4.535 -13.081 1.00 97.12 82 MET A C 1
ATOM 667 O O . MET A 1 82 ? 8.491 -4.851 -12.474 1.00 97.12 82 MET A O 1
ATOM 671 N N . LYS A 1 83 ? 10.663 -5.205 -12.947 1.0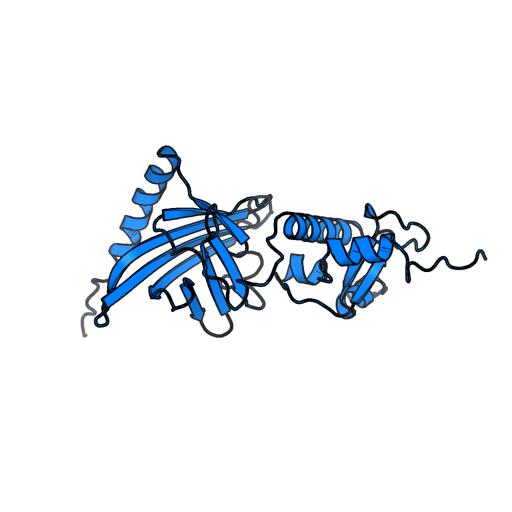0 96.06 83 LYS A N 1
ATOM 672 C CA . LYS A 1 83 ? 10.790 -6.336 -12.028 1.00 96.06 83 LYS A CA 1
ATOM 673 C C . LYS A 1 83 ? 10.548 -5.910 -10.580 1.00 96.06 83 LYS A C 1
ATOM 675 O O . LYS A 1 83 ? 9.794 -6.573 -9.878 1.00 96.06 83 LYS A O 1
ATOM 680 N N . ARG A 1 84 ? 11.136 -4.789 -10.151 1.00 91.94 84 ARG A N 1
ATOM 681 C CA . ARG A 1 84 ? 10.944 -4.256 -8.794 1.00 91.94 84 ARG A CA 1
ATOM 682 C C . ARG A 1 84 ? 9.486 -3.897 -8.528 1.00 91.94 84 ARG A C 1
ATOM 684 O O . ARG A 1 84 ? 8.953 -4.334 -7.517 1.00 91.94 84 ARG A O 1
ATOM 691 N N . TYR A 1 85 ? 8.837 -3.180 -9.444 1.00 95.06 85 TYR A N 1
ATOM 692 C CA . TYR A 1 85 ? 7.440 -2.781 -9.267 1.00 95.06 85 TYR A CA 1
ATOM 693 C C . TYR A 1 85 ? 6.487 -3.976 -9.265 1.00 95.06 85 TYR A C 1
ATOM 695 O O . TYR A 1 85 ? 5.558 -4.039 -8.463 1.00 95.06 85 TYR A O 1
ATOM 703 N N . ARG A 1 86 ? 6.734 -4.969 -10.132 1.00 96.56 86 ARG A N 1
ATOM 704 C CA . ARG A 1 86 ? 6.001 -6.240 -10.107 1.00 96.56 86 ARG A CA 1
ATOM 705 C C . ARG A 1 86 ? 6.131 -6.898 -8.740 1.00 96.56 86 ARG A C 1
ATOM 707 O O . ARG A 1 86 ? 5.120 -7.245 -8.141 1.00 96.56 86 ARG A O 1
ATOM 714 N N . ASP A 1 87 ? 7.359 -7.108 -8.278 1.00 92.56 87 ASP A N 1
ATOM 715 C CA . ASP A 1 87 ? 7.612 -7.852 -7.046 1.00 92.56 87 ASP A CA 1
ATOM 716 C C . ASP A 1 87 ? 6.994 -7.134 -5.837 1.00 92.56 87 ASP A C 1
ATOM 718 O O . ASP A 1 87 ? 6.382 -7.784 -4.991 1.00 92.56 87 ASP A O 1
ATOM 722 N N . GLU A 1 88 ? 7.061 -5.802 -5.800 1.00 85.75 88 GLU A N 1
ATOM 723 C CA . GLU A 1 88 ? 6.422 -4.977 -4.773 1.00 85.75 88 GLU A CA 1
ATOM 724 C C . GLU A 1 88 ? 4.894 -5.136 -4.768 1.00 85.75 88 GLU A C 1
ATOM 726 O O . GLU A 1 88 ? 4.314 -5.441 -3.723 1.00 85.75 88 GLU A O 1
ATOM 731 N N . LEU A 1 89 ? 4.245 -5.020 -5.935 1.00 92.25 89 LEU A N 1
ATOM 732 C CA . LEU A 1 89 ? 2.803 -5.238 -6.065 1.00 92.25 89 LEU A CA 1
ATOM 733 C C . LEU A 1 89 ? 2.411 -6.651 -5.626 1.00 92.25 89 LEU A C 1
ATOM 735 O O . LEU A 1 89 ? 1.445 -6.822 -4.888 1.00 92.25 89 LEU A O 1
ATOM 739 N N . LEU A 1 90 ? 3.143 -7.675 -6.067 1.00 89.31 90 LEU A N 1
ATOM 740 C CA . LEU A 1 90 ? 2.807 -9.062 -5.752 1.00 89.31 90 LEU A CA 1
ATOM 741 C C . LEU A 1 90 ? 2.984 -9.380 -4.267 1.00 89.31 90 LEU A C 1
ATOM 743 O O . LEU A 1 90 ? 2.155 -10.093 -3.700 1.00 89.31 90 LEU A O 1
ATOM 747 N N . ILE A 1 91 ? 4.027 -8.848 -3.623 1.00 82.12 91 ILE A N 1
ATOM 748 C CA . ILE A 1 91 ? 4.189 -8.937 -2.167 1.00 82.12 91 ILE A CA 1
ATOM 749 C C . ILE A 1 91 ? 2.973 -8.309 -1.488 1.00 82.12 91 ILE A C 1
ATOM 751 O O . ILE A 1 91 ? 2.337 -8.962 -0.662 1.00 82.12 91 ILE A O 1
ATOM 755 N N . ALA A 1 92 ? 2.598 -7.098 -1.897 1.00 74.81 92 ALA A N 1
ATOM 756 C CA . ALA A 1 92 ? 1.478 -6.385 -1.308 1.00 74.81 92 ALA A CA 1
ATOM 757 C C . ALA A 1 92 ? 0.135 -7.116 -1.526 1.00 74.81 92 ALA A C 1
ATOM 759 O O . ALA A 1 92 ? -0.667 -7.228 -0.598 1.00 74.81 92 ALA A O 1
ATOM 760 N N . CYS A 1 93 ? -0.102 -7.689 -2.710 1.00 81.50 93 CYS A N 1
ATOM 761 C CA . CYS A 1 93 ? -1.279 -8.512 -2.999 1.00 81.50 93 CYS A CA 1
ATOM 762 C C . CYS A 1 93 ? -1.337 -9.775 -2.139 1.00 81.50 93 CYS A C 1
ATOM 764 O O . CYS A 1 93 ? -2.394 -10.108 -1.605 1.00 81.50 93 CYS A O 1
ATOM 766 N N . ARG A 1 94 ? -0.212 -10.487 -1.993 1.00 79.88 94 ARG A N 1
ATOM 767 C CA . ARG A 1 94 ? -0.133 -11.713 -1.179 1.00 79.88 94 ARG A CA 1
ATOM 768 C C . ARG A 1 94 ? -0.311 -11.431 0.308 1.00 79.88 94 ARG A C 1
ATOM 770 O O . ARG A 1 94 ? -0.835 -12.274 1.025 1.00 79.88 94 ARG A O 1
ATOM 777 N N . GLN A 1 95 ? 0.116 -10.256 0.753 1.00 66.50 95 GLN A N 1
ATOM 778 C CA . GLN A 1 95 ? -0.046 -9.786 2.124 1.00 66.50 95 GLN A CA 1
ATOM 779 C C . GLN A 1 95 ? -1.427 -9.177 2.400 1.00 66.50 95 GLN A C 1
ATOM 781 O O . GLN A 1 95 ? -1.637 -8.688 3.499 1.00 66.50 95 GLN A O 1
ATOM 786 N N . GLY A 1 96 ? -2.351 -9.168 1.432 1.00 59.16 96 GLY A N 1
ATOM 787 C CA . GLY A 1 96 ? -3.678 -8.574 1.625 1.00 59.16 96 GLY A CA 1
ATOM 788 C C . GLY A 1 96 ? -3.671 -7.047 1.734 1.00 59.16 96 GLY A C 1
ATOM 789 O O . GLY A 1 96 ? -4.712 -6.453 1.964 1.00 59.16 96 GLY A O 1
ATOM 790 N N . LEU A 1 97 ? -2.534 -6.380 1.505 1.00 54.16 97 LEU A N 1
ATOM 791 C CA . LEU A 1 97 ? -2.473 -4.916 1.502 1.00 54.16 97 LEU A CA 1
ATOM 792 C C . LEU A 1 97 ? -3.356 -4.373 0.372 1.00 54.16 97 LEU A C 1
ATOM 794 O O . LEU A 1 97 ? -4.082 -3.408 0.524 1.00 54.16 97 LEU A O 1
ATOM 798 N N . VAL A 1 98 ? -3.360 -5.064 -0.763 1.00 53.34 98 VAL A N 1
ATOM 799 C CA . VAL A 1 98 ? -3.963 -4.618 -2.023 1.00 53.34 98 VAL A CA 1
ATOM 800 C C . VAL A 1 98 ? -5.439 -5.057 -2.143 1.00 53.34 98 VAL A C 1
ATOM 802 O O . VAL A 1 98 ? -6.037 -4.997 -3.215 1.00 53.34 98 VAL A O 1
ATOM 805 N N . THR A 1 99 ? -6.081 -5.492 -1.058 1.00 51.69 99 THR A N 1
ATOM 806 C CA . THR A 1 99 ? -7.543 -5.625 -1.031 1.00 51.69 99 THR A CA 1
ATOM 807 C C . THR A 1 99 ? -8.155 -4.302 -0.601 1.00 51.69 99 THR A C 1
ATOM 809 O O . THR A 1 99 ? -8.129 -3.973 0.574 1.00 51.69 99 THR A O 1
ATOM 812 N N . SER A 1 100 ? -8.732 -3.564 -1.553 1.00 51.16 100 SER A N 1
ATOM 813 C CA . SER A 1 100 ? -9.738 -2.554 -1.217 1.00 51.16 100 SER A CA 1
ATOM 814 C C . SER A 1 100 ? -10.985 -3.288 -0.740 1.00 51.16 100 SER A C 1
ATOM 816 O O . SER A 1 100 ? -11.519 -4.083 -1.529 1.00 51.16 100 SER A O 1
ATOM 818 N N . ARG A 1 101 ? -11.414 -3.015 0.495 1.00 50.66 101 ARG A N 1
ATOM 819 C CA . ARG A 1 101 ? -12.745 -3.256 1.084 1.00 50.66 101 ARG A CA 1
ATOM 820 C C . ARG A 1 101 ? -12.556 -3.647 2.550 1.00 50.66 101 ARG A C 1
ATOM 822 O O . ARG A 1 101 ? -12.520 -4.830 2.885 1.00 50.66 101 ARG A O 1
ATOM 829 N N . PHE A 1 102 ? -12.657 -2.666 3.445 1.00 47.06 102 PHE A N 1
ATOM 830 C CA . PHE A 1 102 ? -13.642 -2.838 4.512 1.00 47.06 102 PHE A CA 1
ATOM 831 C C . PHE A 1 102 ? -14.934 -3.261 3.816 1.00 47.06 102 PHE A C 1
ATOM 833 O O . PHE A 1 102 ? -15.552 -2.456 3.122 1.00 47.06 102 PHE A O 1
ATOM 840 N N . GLU A 1 103 ? -15.233 -4.560 3.810 1.00 44.75 103 GLU A N 1
ATOM 841 C CA . GLU A 1 103 ? -16.388 -5.069 3.084 1.00 44.75 103 GLU A CA 1
ATOM 842 C C . GLU A 1 103 ? -17.613 -4.304 3.565 1.00 44.75 103 GLU A C 1
ATOM 844 O O . GLU A 1 103 ? -17.988 -4.372 4.735 1.00 44.75 103 GLU A O 1
ATOM 849 N N . ALA A 1 104 ? -18.181 -3.516 2.651 1.00 39.28 104 ALA A N 1
ATOM 850 C CA . ALA A 1 104 ? -19.409 -2.781 2.849 1.00 39.28 104 ALA A CA 1
ATOM 851 C C . ALA A 1 104 ? -20.465 -3.752 3.401 1.00 39.28 104 ALA A C 1
ATOM 853 O O . ALA A 1 104 ? -20.973 -4.602 2.672 1.00 39.28 104 ALA A O 1
ATOM 854 N N . GLY A 1 105 ? -20.741 -3.651 4.704 1.00 42.03 105 GLY A N 1
ATOM 855 C CA . GLY A 1 105 ? -21.735 -4.463 5.411 1.00 42.03 105 GLY A CA 1
ATOM 856 C C . GLY A 1 105 ? -21.198 -5.512 6.394 1.00 42.03 105 GLY A C 1
ATOM 857 O O . GLY A 1 105 ? -22.007 -6.171 7.044 1.00 42.03 105 GLY A O 1
ATOM 858 N N . GLY A 1 106 ? -19.881 -5.677 6.551 1.00 46.94 106 GLY A N 1
ATOM 859 C CA . GLY A 1 106 ? -19.315 -6.531 7.598 1.00 46.94 106 GLY A CA 1
ATOM 860 C C . GLY A 1 106 ? -19.270 -5.822 8.957 1.00 46.94 106 GLY A C 1
ATOM 861 O O . GLY A 1 106 ? -18.794 -4.694 9.047 1.00 46.94 106 GLY A O 1
ATOM 862 N N . ASN A 1 107 ? -19.719 -6.479 10.032 1.00 54.22 107 ASN A N 1
ATOM 863 C CA . ASN A 1 107 ? -19.454 -6.019 11.401 1.00 54.22 107 ASN A CA 1
ATOM 864 C C . ASN A 1 107 ? -17.944 -6.100 11.668 1.00 54.22 107 ASN A C 1
ATOM 866 O O . ASN A 1 107 ? -17.432 -7.160 12.042 1.00 54.22 107 ASN A O 1
ATOM 870 N N . LEU A 1 108 ? -17.222 -4.998 11.463 1.00 58.50 108 LEU A N 1
ATOM 871 C CA . LEU A 1 108 ? -15.832 -4.906 11.891 1.00 58.50 108 LEU A CA 1
ATOM 872 C C . LEU A 1 108 ? -15.767 -4.966 13.422 1.00 58.50 108 LEU A C 1
ATOM 874 O O . LEU A 1 108 ? -16.665 -4.469 14.108 1.00 58.50 108 LEU A O 1
ATOM 878 N N . PRO A 1 109 ? -14.722 -5.584 13.993 1.00 66.31 109 PRO A N 1
ATOM 879 C CA . PRO A 1 109 ? -14.511 -5.499 15.425 1.00 66.31 109 PRO A CA 1
ATOM 880 C C . PRO A 1 109 ? -14.306 -4.035 15.840 1.00 66.31 109 PRO A C 1
ATOM 882 O O . PRO A 1 109 ? -13.753 -3.236 15.090 1.00 66.31 109 PRO A O 1
ATOM 885 N N . ALA A 1 110 ? -14.703 -3.692 17.065 1.00 75.94 110 ALA A N 1
ATOM 886 C CA . ALA A 1 110 ? -14.469 -2.353 17.597 1.00 75.94 110 ALA A CA 1
ATOM 887 C C . ALA A 1 110 ? -12.968 -2.026 17.636 1.00 75.94 110 ALA A C 1
ATOM 889 O O . ALA A 1 110 ? -12.142 -2.857 18.052 1.00 75.94 110 ALA A O 1
ATOM 890 N N . ILE A 1 111 ? -12.616 -0.796 17.262 1.00 77.38 111 ILE A N 1
ATOM 891 C CA . ILE A 1 111 ? -11.223 -0.345 17.265 1.00 77.38 111 ILE A CA 1
ATOM 892 C C . ILE A 1 111 ? -10.685 -0.307 18.696 1.00 77.38 111 ILE A C 1
ATOM 894 O O . ILE A 1 111 ? -11.265 0.273 19.618 1.00 77.38 111 ILE A O 1
ATOM 898 N N . ARG A 1 112 ? -9.528 -0.944 18.895 1.00 81.94 112 ARG A N 1
ATOM 899 C CA . ARG A 1 112 ? -8.866 -1.018 20.200 1.00 81.94 112 ARG A CA 1
ATOM 900 C C . ARG A 1 112 ? -7.805 0.066 20.328 1.00 81.94 112 ARG A C 1
ATOM 902 O O . ARG A 1 112 ? -6.954 0.211 19.459 1.00 81.94 112 ARG A O 1
ATOM 909 N N . THR A 1 113 ? -7.773 0.726 21.485 1.00 89.25 113 THR A N 1
ATOM 910 C CA . THR A 1 113 ? -6.646 1.579 21.884 1.00 89.25 113 THR A CA 1
ATOM 911 C C . THR A 1 113 ? -5.335 0.787 21.867 1.00 89.25 113 THR A C 1
ATOM 913 O O . THR A 1 113 ? -5.249 -0.344 22.379 1.00 89.25 113 THR A O 1
ATOM 916 N N . GLY A 1 114 ? -4.279 1.388 21.333 1.00 91.00 114 GLY A N 1
ATOM 917 C CA . GLY A 1 114 ? -2.956 0.785 21.317 1.00 91.00 114 GLY A CA 1
ATOM 918 C C . GLY A 1 114 ? -1.986 1.457 20.362 1.00 91.00 114 GLY A C 1
ATOM 919 O O . GLY A 1 114 ? -2.348 2.347 19.600 1.00 91.00 114 GLY A O 1
ATOM 920 N N . LEU A 1 115 ? -0.748 0.974 20.429 1.00 92.19 115 LEU A N 1
ATOM 921 C CA . LEU A 1 115 ? 0.291 1.251 19.451 1.00 92.19 115 LEU A CA 1
ATOM 922 C C . LEU A 1 115 ? 0.296 0.118 18.427 1.00 92.19 115 LEU A C 1
ATOM 924 O O . LEU A 1 115 ? 0.293 -1.058 18.803 1.00 92.19 115 LEU A O 1
ATOM 928 N N . PHE A 1 116 ? 0.317 0.476 17.157 1.00 92.69 116 PHE A N 1
ATOM 929 C CA . PHE A 1 116 ? 0.259 -0.425 16.022 1.00 92.69 116 PHE A CA 1
ATOM 930 C C . PHE A 1 116 ? 1.458 -0.145 15.125 1.00 92.69 116 PHE A C 1
ATOM 932 O O . PHE A 1 116 ? 1.755 1.014 14.850 1.00 92.69 116 PHE A O 1
ATOM 939 N N . ALA A 1 117 ? 2.152 -1.186 14.673 1.00 91.06 117 ALA A N 1
ATOM 940 C CA . ALA A 1 117 ? 3.283 -1.064 13.756 1.00 91.06 117 ALA A CA 1
ATOM 941 C C . ALA A 1 117 ? 2.967 -1.794 12.451 1.00 91.06 117 ALA A C 1
ATOM 943 O O . ALA A 1 117 ? 2.459 -2.918 12.483 1.00 91.06 117 ALA A O 1
ATOM 944 N N . ARG A 1 118 ? 3.259 -1.154 11.315 1.00 88.88 118 ARG A N 1
ATOM 945 C CA . ARG A 1 118 ? 2.981 -1.718 9.994 1.00 88.88 118 ARG A CA 1
ATOM 946 C C . ARG A 1 118 ? 3.800 -2.981 9.766 1.00 88.88 118 ARG A C 1
ATOM 948 O O . ARG A 1 118 ? 5.014 -3.011 9.987 1.00 88.88 118 ARG A O 1
ATOM 955 N N . ARG A 1 119 ? 3.130 -4.030 9.294 1.00 75.81 119 ARG A N 1
ATOM 956 C CA . ARG A 1 119 ? 3.750 -5.311 8.982 1.00 75.81 119 ARG A CA 1
ATOM 957 C C . ARG A 1 119 ? 4.493 -5.193 7.658 1.00 75.81 119 ARG A C 1
ATOM 959 O O . ARG A 1 119 ? 3.888 -5.140 6.595 1.00 75.81 119 ARG A O 1
ATOM 966 N N . SER A 1 120 ? 5.818 -5.214 7.744 1.00 61.34 120 SER A N 1
ATOM 967 C CA . SER A 1 120 ? 6.762 -5.210 6.624 1.00 61.34 120 SER A CA 1
ATOM 968 C C . SER A 1 120 ? 6.816 -3.931 5.780 1.00 61.34 120 SER A C 1
ATOM 970 O O . SER A 1 120 ? 5.842 -3.437 5.214 1.00 61.34 120 SER A O 1
ATOM 972 N N . SER A 1 121 ? 8.034 -3.423 5.666 1.00 56.09 121 SER A N 1
ATOM 973 C CA . SER A 1 121 ? 8.445 -2.475 4.649 1.00 56.09 121 SER A CA 1
ATOM 974 C C . SER A 1 121 ? 9.972 -2.558 4.579 1.00 56.09 121 SER A C 1
ATOM 976 O O . SER A 1 121 ? 10.653 -2.354 5.581 1.00 56.09 121 SER A O 1
ATOM 978 N N . LEU A 1 122 ? 10.510 -2.965 3.426 1.00 55.34 122 LEU A N 1
ATOM 979 C CA . LEU A 1 122 ? 11.952 -3.195 3.246 1.00 55.34 122 LEU A CA 1
ATOM 980 C C . LEU A 1 122 ? 12.767 -1.889 3.234 1.00 55.34 122 LEU A C 1
ATOM 982 O O . LEU A 1 122 ? 13.970 -1.930 3.464 1.00 55.34 122 LEU A O 1
ATOM 986 N N . ASP A 1 123 ? 12.125 -0.745 2.986 1.00 67.38 123 ASP A N 1
ATOM 987 C CA . ASP A 1 123 ? 12.782 0.560 2.823 1.00 67.38 123 ASP A CA 1
ATOM 988 C C . ASP A 1 123 ? 11.957 1.698 3.457 1.00 67.38 123 ASP A C 1
ATOM 990 O O . ASP A 1 123 ? 11.867 2.800 2.928 1.00 67.38 123 ASP A O 1
ATOM 994 N N . GLY A 1 124 ? 11.305 1.427 4.589 1.00 75.56 124 GLY A N 1
ATOM 995 C CA . GLY A 1 124 ? 10.401 2.370 5.254 1.00 75.56 124 GLY A CA 1
ATOM 996 C C . GLY A 1 124 ? 9.670 1.740 6.434 1.00 75.56 124 GLY A C 1
ATOM 997 O O . GLY A 1 124 ? 9.887 0.568 6.743 1.00 75.56 124 GLY A O 1
ATOM 998 N N . GLY A 1 125 ? 8.768 2.471 7.067 1.00 86.81 125 GLY A N 1
ATOM 999 C CA . GLY A 1 125 ? 7.961 1.942 8.154 1.00 86.81 125 GLY A CA 1
ATOM 1000 C C . GLY A 1 125 ? 6.980 2.974 8.661 1.00 86.81 125 GLY A C 1
ATOM 1001 O O . GLY A 1 125 ? 7.154 4.172 8.455 1.00 86.81 125 GLY A O 1
ATOM 1002 N N . SER A 1 126 ? 5.936 2.503 9.326 1.00 91.12 126 SER A N 1
ATOM 1003 C CA . SER A 1 126 ? 4.944 3.382 9.920 1.00 91.12 126 SER A CA 1
ATOM 1004 C C . SER A 1 126 ? 4.401 2.800 11.215 1.00 91.12 126 SER A C 1
ATOM 1006 O O . SER A 1 126 ? 4.320 1.582 11.415 1.00 91.12 126 SER A O 1
ATOM 1008 N N . VAL A 1 127 ? 4.057 3.701 12.123 1.00 92.88 127 VAL A N 1
ATOM 1009 C CA . VAL A 1 127 ? 3.501 3.402 13.436 1.00 92.88 127 VAL A CA 1
ATOM 1010 C C . VAL A 1 127 ? 2.297 4.299 13.644 1.00 92.88 127 VAL A C 1
ATOM 1012 O O . VAL A 1 127 ? 2.344 5.477 13.307 1.00 92.88 127 VAL A O 1
ATOM 1015 N N . ILE A 1 128 ? 1.226 3.744 1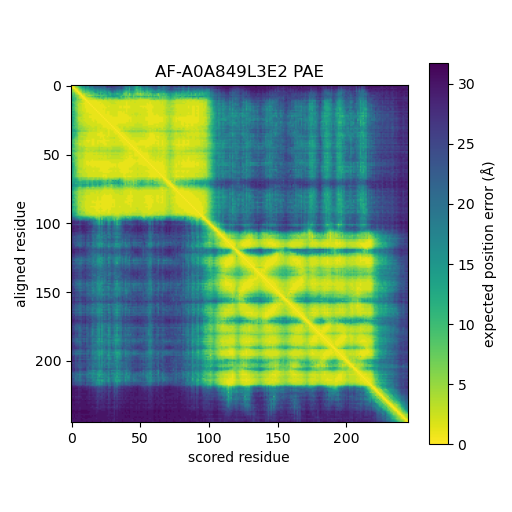4.201 1.00 94.69 128 ILE A N 1
ATOM 1016 C CA . ILE A 1 128 ? 0.013 4.477 14.551 1.00 94.69 128 ILE A CA 1
ATOM 1017 C C . ILE A 1 128 ? -0.328 4.197 16.010 1.00 94.69 128 ILE A C 1
ATOM 1019 O O . ILE A 1 128 ? -0.414 3.049 16.444 1.00 94.69 128 ILE A O 1
ATOM 1023 N N . SER A 1 129 ? -0.544 5.256 16.777 1.00 94.75 129 SER A N 1
ATOM 1024 C CA . SER A 1 129 ? -1.131 5.219 18.106 1.00 94.75 129 SER A CA 1
ATOM 1025 C C . SER A 1 129 ? -2.586 5.653 18.021 1.00 94.75 129 SER A C 1
ATOM 1027 O O . SER A 1 129 ? -2.886 6.757 17.575 1.00 94.75 129 SER A O 1
ATOM 1029 N N . ILE A 1 130 ? -3.480 4.803 18.513 1.00 94.00 130 ILE A N 1
ATOM 1030 C CA . ILE A 1 130 ? -4.899 5.117 18.673 1.00 94.00 130 ILE A CA 1
ATOM 1031 C C . ILE A 1 130 ? -5.183 5.174 20.165 1.00 94.00 130 ILE A C 1
ATOM 1033 O O . ILE A 1 130 ? -5.010 4.173 20.864 1.00 94.00 130 ILE A O 1
ATOM 1037 N N . THR A 1 131 ? -5.640 6.325 20.647 1.00 92.50 131 THR A N 1
ATOM 1038 C CA . THR A 1 131 ? -5.950 6.563 22.057 1.00 92.50 131 THR A CA 1
ATOM 1039 C C . THR A 1 131 ? -7.379 7.046 22.199 1.00 92.50 131 THR A C 1
ATOM 1041 O O . THR A 1 131 ? -7.723 8.134 21.757 1.00 92.50 131 THR A O 1
ATOM 1044 N N . LYS A 1 132 ? -8.223 6.268 22.873 1.00 90.56 132 LYS A N 1
ATOM 1045 C CA . LYS A 1 132 ? -9.531 6.751 23.323 1.00 90.56 132 LYS A CA 1
ATOM 1046 C C . LYS A 1 132 ? -9.341 7.822 24.403 1.00 90.56 132 LYS A C 1
ATOM 1048 O O . LYS A 1 132 ? -8.768 7.522 25.447 1.00 90.56 132 LYS A O 1
ATOM 1053 N N . THR A 1 133 ? -9.798 9.048 24.156 1.00 90.25 133 THR A N 1
ATOM 1054 C CA . THR A 1 133 ? -9.544 10.205 25.033 1.00 90.25 133 THR A CA 1
ATOM 1055 C C . THR A 1 133 ? -10.732 10.523 25.934 1.00 90.25 133 THR A C 1
ATOM 1057 O O . THR A 1 133 ? -10.640 10.412 27.153 1.00 90.25 133 THR A O 1
ATOM 1060 N N . ARG A 1 134 ? -11.863 10.908 25.344 1.00 89.50 134 ARG A N 1
ATOM 1061 C CA . ARG A 1 134 ? -13.073 11.355 26.050 1.00 89.50 134 ARG A CA 1
ATOM 1062 C C . ARG A 1 134 ? -14.330 10.786 25.404 1.00 89.50 134 ARG A C 1
ATOM 1064 O O . ARG A 1 134 ? -14.259 10.074 24.403 1.00 89.50 134 ARG A O 1
ATOM 1071 N N . LYS A 1 135 ? -15.489 11.114 25.970 1.00 88.06 135 LYS A N 1
ATOM 1072 C CA . LYS A 1 135 ? -16.766 11.016 25.261 1.00 88.06 135 LYS A CA 1
ATOM 1073 C C . LYS A 1 135 ? -17.170 12.394 24.744 1.00 88.06 135 LYS A C 1
ATOM 1075 O O . LYS A 1 135 ? -16.912 13.390 25.417 1.00 88.06 135 LYS A O 1
ATOM 1080 N N . ASN A 1 136 ? -17.776 12.439 23.565 1.00 85.50 136 ASN A N 1
ATOM 1081 C CA . ASN A 1 136 ? -18.456 13.631 23.074 1.00 85.50 136 ASN A CA 1
ATOM 1082 C C . ASN A 1 136 ? -19.799 13.821 23.793 1.00 85.50 136 ASN A C 1
ATOM 1084 O O . ASN A 1 136 ? -20.229 12.974 24.580 1.00 85.50 136 ASN A O 1
ATOM 1088 N N . TRP A 1 137 ? -20.445 14.960 23.540 1.00 82.50 137 TRP A N 1
ATOM 1089 C CA . TRP A 1 137 ? -21.727 15.333 24.146 1.00 82.50 137 TRP A CA 1
ATOM 1090 C C . TRP A 1 137 ? -22.860 14.339 23.832 1.00 82.50 137 TRP A C 1
ATOM 1092 O O . TRP A 1 137 ? -23.795 14.213 24.614 1.00 82.50 137 TRP A O 1
ATOM 1102 N N . ASP A 1 138 ? -22.744 13.588 22.735 1.00 85.50 138 ASP A N 1
ATOM 1103 C CA . ASP A 1 138 ? -23.655 12.516 22.316 1.00 85.50 138 ASP A CA 1
ATOM 1104 C C . ASP A 1 138 ? -23.314 11.142 22.935 1.00 85.50 138 ASP A C 1
ATOM 1106 O O . ASP A 1 138 ? -23.919 10.123 22.604 1.00 85.50 138 ASP A O 1
ATOM 1110 N N . GLY A 1 139 ? -22.316 11.089 23.823 1.00 81.94 139 GLY A N 1
ATOM 1111 C CA . GLY A 1 139 ? -21.862 9.872 24.489 1.00 81.94 139 GLY A CA 1
ATOM 1112 C C . GLY A 1 139 ? -20.936 8.979 23.655 1.00 81.94 139 GLY A C 1
ATOM 1113 O O . GLY A 1 139 ? -20.464 7.962 24.186 1.00 81.94 139 GLY A O 1
ATOM 1114 N N . ARG A 1 140 ? -20.623 9.340 22.400 1.00 82.56 140 ARG A N 1
ATOM 1115 C CA . ARG A 1 140 ? -19.694 8.582 21.544 1.00 82.56 140 ARG A CA 1
ATOM 1116 C C . ARG A 1 140 ? -18.253 8.768 21.988 1.00 82.56 140 ARG A C 1
ATOM 1118 O O . ARG A 1 140 ? -17.873 9.802 22.530 1.00 82.56 140 ARG A O 1
ATOM 1125 N N . SER A 1 141 ? -17.436 7.742 21.770 1.00 83.56 141 SER A N 1
ATOM 1126 C CA . SER A 1 141 ? -16.019 7.780 22.136 1.00 83.56 141 SER A CA 1
ATOM 1127 C C . SER A 1 141 ? -15.234 8.617 21.133 1.00 83.56 141 SER A C 1
ATOM 1129 O O . SER A 1 141 ? -15.350 8.401 19.930 1.00 83.56 141 SER A O 1
ATOM 1131 N N . VAL A 1 142 ? -14.419 9.534 21.641 1.00 89.25 142 VAL A N 1
ATOM 1132 C CA . VAL A 1 142 ? -13.438 10.281 20.854 1.00 89.25 142 VAL A CA 1
ATOM 1133 C C . VAL A 1 142 ? -12.119 9.531 20.890 1.00 89.25 142 VAL A C 1
ATOM 1135 O O . VAL A 1 142 ? -11.657 9.106 21.954 1.00 89.25 142 VAL A O 1
ATOM 1138 N N . PHE A 1 143 ? -11.509 9.395 19.725 1.00 91.12 143 PHE A N 1
ATOM 1139 C CA . PHE A 1 143 ? -10.201 8.805 19.530 1.00 91.12 143 PHE A CA 1
ATOM 1140 C C . PHE A 1 143 ? -9.237 9.882 19.051 1.00 91.12 143 PHE A C 1
ATOM 1142 O O . PHE A 1 143 ? -9.540 10.633 18.131 1.00 91.12 143 PHE A O 1
ATOM 1149 N N . GLN A 1 144 ? -8.070 9.939 19.676 1.00 94.69 144 GLN A N 1
ATOM 1150 C CA . GLN A 1 144 ? -6.905 10.631 19.158 1.00 94.69 144 GLN A CA 1
ATOM 1151 C C . GLN A 1 144 ? -6.069 9.620 18.380 1.00 94.69 144 GLN A C 1
ATOM 1153 O O . GLN A 1 144 ? -5.671 8.586 18.927 1.00 94.69 144 GLN A O 1
ATOM 1158 N N . VAL A 1 145 ? -5.811 9.927 17.116 1.00 94.69 145 VAL A N 1
ATOM 1159 C CA . VAL A 1 145 ? -4.962 9.134 16.235 1.00 94.69 145 VAL A CA 1
ATOM 1160 C C . VAL A 1 145 ? -3.709 9.936 15.944 1.00 94.69 145 VAL A C 1
ATOM 1162 O O . VAL A 1 145 ? -3.782 11.093 15.539 1.00 94.69 145 VAL A O 1
ATOM 1165 N N . ILE A 1 146 ? -2.560 9.319 16.189 1.00 95.56 146 ILE A N 1
ATOM 1166 C CA . ILE A 1 146 ? -1.246 9.877 15.887 1.00 95.56 146 ILE A CA 1
ATOM 1167 C C . ILE A 1 146 ? -0.484 8.833 15.090 1.00 95.56 146 ILE A C 1
ATOM 1169 O O . ILE A 1 146 ? -0.412 7.684 15.520 1.00 95.56 146 ILE A O 1
ATOM 1173 N N . GLY A 1 147 ? 0.100 9.213 13.964 1.00 94.06 147 GLY A N 1
ATOM 1174 C CA . GLY A 1 147 ? 0.902 8.322 13.144 1.00 94.06 147 GLY A CA 1
ATOM 1175 C C . GLY A 1 147 ? 2.217 8.963 12.735 1.00 94.06 147 GLY A C 1
ATOM 1176 O O . GLY A 1 147 ? 2.257 10.142 12.405 1.00 94.06 147 GLY A O 1
ATOM 1177 N N . GLU A 1 148 ? 3.278 8.164 12.712 1.00 93.25 148 GLU A N 1
ATOM 1178 C CA . GLU A 1 148 ? 4.550 8.504 12.073 1.00 93.25 148 GLU A CA 1
ATOM 1179 C C . GLU A 1 148 ? 4.833 7.503 10.952 1.00 93.25 148 GLU A C 1
ATOM 1181 O O . GLU A 1 148 ? 4.682 6.294 11.149 1.00 93.25 148 GLU A O 1
ATOM 1186 N N . ALA A 1 149 ? 5.251 7.991 9.790 1.00 90.62 149 ALA A N 1
ATOM 1187 C CA . ALA A 1 149 ? 5.672 7.170 8.663 1.00 90.62 149 ALA A CA 1
ATOM 1188 C C . ALA A 1 149 ? 7.005 7.677 8.115 1.00 90.62 149 ALA A C 1
ATOM 1190 O O . ALA A 1 149 ? 7.292 8.872 8.147 1.00 90.62 149 ALA A O 1
ATOM 1191 N N . TYR A 1 150 ? 7.828 6.769 7.608 1.00 87.62 150 TYR A N 1
ATOM 1192 C CA . TYR A 1 150 ? 9.092 7.094 6.966 1.00 87.62 150 TYR A CA 1
ATOM 1193 C C . TYR A 1 150 ? 9.359 6.172 5.781 1.00 87.62 150 TYR A C 1
ATOM 1195 O O . TYR A 1 150 ? 8.900 5.029 5.740 1.00 87.62 150 TYR A O 1
ATOM 1203 N N . THR A 1 151 ? 10.144 6.659 4.827 1.00 84.56 151 THR A N 1
ATOM 1204 C CA . THR A 1 151 ? 10.539 5.913 3.629 1.00 84.56 151 THR A CA 1
ATOM 1205 C C . THR A 1 151 ? 11.946 6.294 3.185 1.00 84.56 151 THR A C 1
ATOM 1207 O O . THR A 1 151 ? 12.448 7.370 3.519 1.00 84.56 151 THR A O 1
ATOM 1210 N N . GLY A 1 152 ? 12.584 5.419 2.412 1.00 79.62 152 GLY A N 1
ATOM 1211 C CA . GLY A 1 152 ? 13.871 5.668 1.780 1.00 79.62 152 GLY A CA 1
ATOM 1212 C C . GLY A 1 152 ? 15.045 5.731 2.753 1.00 79.62 152 GLY A C 1
ATOM 1213 O O . GLY A 1 152 ? 15.998 6.451 2.473 1.00 79.62 152 GLY A O 1
ATOM 1214 N N . ILE A 1 153 ? 15.010 4.996 3.875 1.00 77.06 153 ILE A N 1
ATOM 1215 C CA . ILE A 1 153 ? 16.132 4.953 4.842 1.00 77.06 153 ILE A CA 1
ATOM 1216 C C . ILE A 1 153 ? 17.440 4.569 4.144 1.00 77.06 153 ILE A C 1
ATOM 1218 O O . ILE A 1 153 ? 18.507 5.055 4.509 1.00 77.06 153 ILE A O 1
ATOM 1222 N N . SER A 1 154 ? 17.365 3.698 3.139 1.00 76.44 154 SER A N 1
ATOM 1223 C CA . SER A 1 154 ? 18.543 3.205 2.426 1.00 76.44 154 SER A CA 1
ATOM 1224 C C . SER A 1 154 ? 18.979 4.075 1.238 1.00 76.44 154 SER A C 1
ATOM 1226 O O . SER A 1 154 ? 19.957 3.741 0.567 1.00 76.44 154 SER A O 1
ATOM 1228 N N . ARG A 1 155 ? 18.279 5.181 0.946 1.00 75.25 155 ARG A N 1
ATOM 1229 C CA . ARG A 1 155 ? 18.496 5.999 -0.260 1.00 75.25 155 ARG A CA 1
ATOM 1230 C C . ARG A 1 155 ? 19.359 7.229 0.022 1.00 75.25 155 ARG A C 1
ATOM 1232 O O . ARG A 1 155 ? 19.211 7.888 1.047 1.00 75.25 155 ARG A O 1
ATOM 1239 N N . ILE A 1 156 ? 20.207 7.597 -0.943 1.00 64.25 156 ILE A N 1
ATOM 1240 C CA . ILE A 1 156 ? 20.922 8.883 -0.942 1.00 64.25 156 ILE A CA 1
ATOM 1241 C C . ILE A 1 156 ? 19.872 9.994 -1.078 1.00 64.25 156 ILE A C 1
ATOM 1243 O O . ILE A 1 156 ? 19.234 10.111 -2.122 1.00 64.25 156 ILE A O 1
ATOM 1247 N N . GLY A 1 157 ? 19.667 10.760 -0.002 1.00 69.69 157 GLY A N 1
ATOM 1248 C CA . GLY A 1 157 ? 18.631 11.795 0.097 1.00 69.69 157 GLY A CA 1
ATOM 1249 C C . GLY A 1 157 ? 17.413 11.434 0.961 1.00 69.69 157 GLY A C 1
ATOM 1250 O O . GLY A 1 157 ? 16.505 12.251 1.051 1.00 69.69 157 GLY A O 1
ATOM 1251 N N . GLY A 1 158 ? 17.376 10.252 1.592 1.00 68.12 158 GLY A N 1
ATOM 1252 C CA . GLY A 1 158 ? 16.361 9.894 2.595 1.00 68.12 158 GLY A CA 1
ATOM 1253 C C . GLY A 1 158 ? 16.831 10.068 4.056 1.00 68.12 158 GLY A C 1
ATOM 1254 O O . GLY A 1 158 ? 17.998 10.394 4.283 1.00 68.12 158 GLY A O 1
ATOM 1255 N N . PRO A 1 159 ? 15.960 9.822 5.062 1.00 83.12 159 PRO A N 1
ATOM 1256 C CA . PRO A 1 159 ? 14.564 9.410 4.922 1.00 83.12 159 PRO A CA 1
ATOM 1257 C C . PRO A 1 159 ? 13.594 10.591 4.764 1.00 83.12 159 PRO A C 1
ATOM 1259 O O . PRO A 1 159 ? 13.711 11.603 5.455 1.00 83.12 159 PRO A O 1
ATOM 1262 N N . ASN A 1 160 ? 12.571 10.407 3.925 1.00 84.44 160 ASN A N 1
ATOM 1263 C CA . ASN A 1 160 ? 11.372 11.247 3.979 1.00 84.44 160 ASN A CA 1
ATOM 1264 C C . ASN A 1 160 ? 10.520 10.785 5.164 1.00 84.44 160 ASN A C 1
ATOM 1266 O O . ASN A 1 160 ? 10.379 9.579 5.387 1.00 84.44 160 ASN A O 1
ATOM 1270 N N . MET A 1 161 ? 9.959 11.731 5.916 1.00 89.31 161 MET A N 1
ATOM 1271 C CA . MET A 1 161 ? 9.155 11.461 7.109 1.00 89.31 161 MET A CA 1
ATOM 1272 C C . MET A 1 161 ? 7.825 12.205 7.045 1.00 89.31 161 MET A C 1
ATOM 1274 O O . MET A 1 161 ? 7.755 13.319 6.530 1.00 89.31 161 MET A O 1
ATOM 1278 N N . GLY A 1 162 ? 6.792 11.596 7.613 1.00 89.06 162 GLY A N 1
ATOM 1279 C CA . GLY A 1 162 ? 5.449 12.149 7.702 1.00 89.06 162 GLY A CA 1
ATOM 1280 C C . GLY A 1 162 ? 4.833 11.911 9.068 1.00 89.06 162 GLY A C 1
ATOM 1281 O O . GLY A 1 162 ? 5.157 10.938 9.754 1.00 89.06 162 GLY A O 1
ATOM 1282 N N . PHE A 1 163 ? 3.944 12.821 9.446 1.00 91.94 163 PHE A N 1
ATOM 1283 C CA . PHE A 1 163 ? 3.238 12.815 10.714 1.00 91.94 163 PHE A CA 1
ATOM 1284 C C . PHE A 1 163 ? 1.759 13.153 10.520 1.00 91.94 163 PHE A C 1
ATOM 1286 O O . PHE A 1 163 ? 1.425 14.257 10.091 1.00 91.94 163 PHE A O 1
ATOM 1293 N N . ILE A 1 164 ? 0.879 12.251 10.946 1.00 92.31 164 ILE A N 1
ATOM 1294 C CA . ILE A 1 164 ? -0.559 12.515 11.041 1.00 92.31 164 ILE A CA 1
ATOM 1295 C C . ILE A 1 164 ? -0.961 12.652 12.505 1.00 92.31 164 ILE A C 1
ATOM 1297 O O . ILE A 1 164 ? -0.475 11.930 13.376 1.00 92.31 164 ILE A O 1
ATOM 1301 N N . GLY A 1 165 ? -1.880 13.571 12.780 1.00 93.69 165 GLY A N 1
ATOM 1302 C CA . GLY A 1 165 ? -2.413 13.789 14.117 1.00 93.69 165 GLY A CA 1
ATOM 1303 C C . GLY A 1 165 ? -3.802 14.397 14.046 1.00 93.69 165 GLY A C 1
ATOM 1304 O O . GLY A 1 165 ? -3.944 15.544 13.633 1.00 93.69 165 GLY A O 1
ATOM 1305 N N . PHE A 1 166 ? -4.822 13.651 14.463 1.00 93.62 166 PHE A N 1
ATOM 1306 C CA . PHE A 1 166 ? -6.206 14.122 14.440 1.00 93.62 166 PHE A CA 1
ATOM 1307 C C . PHE A 1 166 ? -7.043 13.506 15.566 1.00 93.62 166 PHE A C 1
ATOM 1309 O O . PHE A 1 166 ? -6.687 12.487 16.163 1.00 93.62 166 PHE A O 1
ATOM 1316 N N . GLU A 1 167 ? -8.167 14.151 15.876 1.00 92.62 167 GLU A N 1
ATOM 1317 C CA . GLU A 1 167 ? -9.214 13.589 16.727 1.00 92.62 167 GLU A CA 1
ATOM 1318 C C . GLU A 1 167 ? -10.418 13.224 15.861 1.00 92.62 167 GLU A C 1
ATOM 1320 O O . GLU A 1 167 ? -10.802 13.987 14.980 1.00 92.62 167 GLU A O 1
ATOM 1325 N N . THR A 1 168 ? -11.032 12.077 16.127 1.00 90.12 168 THR A N 1
ATOM 1326 C CA . THR A 1 168 ? -12.251 11.651 15.436 1.00 90.12 168 THR A CA 1
ATOM 1327 C C . THR A 1 168 ? -13.152 10.841 16.365 1.00 90.12 168 THR A C 1
ATOM 1329 O O . THR A 1 168 ? -12.771 10.485 17.483 1.00 90.12 168 THR A O 1
ATOM 1332 N N . THR A 1 169 ? -14.363 10.546 15.915 1.00 83.94 169 THR A N 1
ATOM 1333 C CA . THR A 1 169 ? -15.280 9.610 16.572 1.00 83.94 169 THR A CA 1
ATOM 1334 C C . THR A 1 169 ? -15.422 8.360 15.724 1.00 83.94 169 THR A C 1
ATOM 1336 O O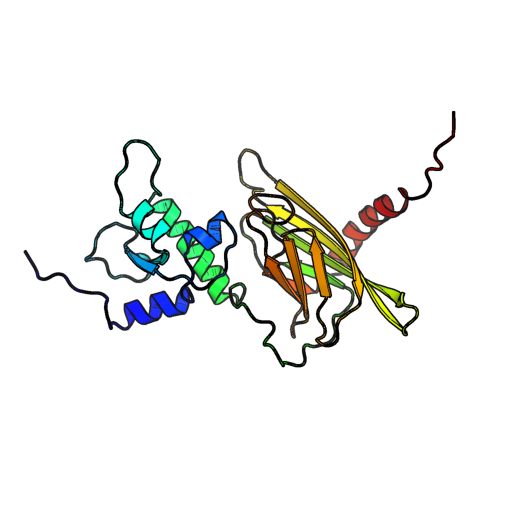 . THR A 1 169 ? -15.507 8.465 14.505 1.00 83.94 169 THR A O 1
ATOM 1339 N N . GLU A 1 170 ? -15.494 7.191 16.360 1.00 71.88 170 GLU A N 1
ATOM 1340 C CA . GLU A 1 170 ? -15.811 5.941 15.657 1.00 71.88 170 GLU A CA 1
ATOM 1341 C C . GLU A 1 170 ? -17.187 6.059 14.988 1.00 71.88 170 GLU A C 1
ATOM 1343 O O . GLU A 1 170 ? -18.160 6.497 15.617 1.00 71.88 170 GLU A O 1
ATOM 1348 N N . ASN A 1 171 ? -17.251 5.713 13.701 1.00 70.50 171 ASN A N 1
ATOM 1349 C CA . ASN A 1 171 ? -18.502 5.708 12.953 1.00 70.50 171 ASN A CA 1
ATOM 1350 C C . ASN A 1 171 ? -19.327 4.439 13.264 1.00 70.50 171 ASN A C 1
ATOM 1352 O O . ASN A 1 171 ? -18.907 3.554 14.010 1.00 70.50 171 ASN A O 1
ATOM 1356 N N . SER A 1 172 ? -20.523 4.325 12.686 1.00 63.41 172 SER A N 1
ATOM 1357 C CA . SER A 1 172 ? -21.411 3.170 12.896 1.00 63.41 172 SER A CA 1
ATOM 1358 C C . SER A 1 172 ? -20.866 1.836 12.369 1.00 63.41 172 SER A C 1
ATOM 1360 O O . SER A 1 172 ? -21.455 0.797 12.649 1.00 63.41 172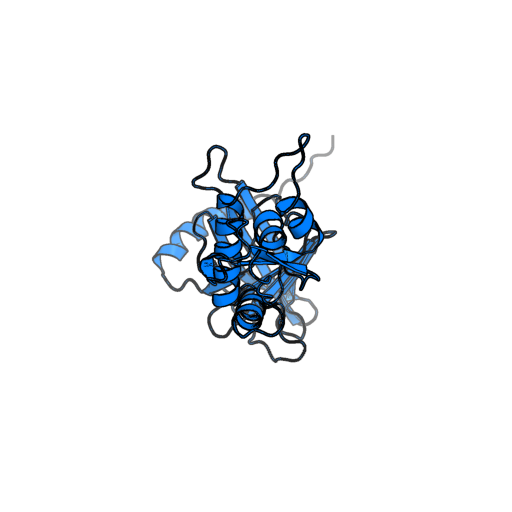 SER A O 1
ATOM 1362 N N . SER A 1 173 ? -19.773 1.864 11.609 1.00 63.50 173 SER A N 1
ATOM 1363 C CA . SER A 1 173 ? -19.152 0.707 10.959 1.00 63.50 173 SER A CA 1
ATOM 1364 C C . SER A 1 173 ? -17.839 0.299 11.636 1.00 63.50 173 SER A C 1
ATOM 1366 O O . SER A 1 173 ? -17.086 -0.489 11.072 1.00 63.50 173 SER A O 1
ATOM 1368 N N . SER A 1 174 ? -17.538 0.846 12.821 1.00 73.12 174 SER A N 1
ATOM 1369 C CA . SER A 1 174 ? -16.265 0.645 13.527 1.00 73.12 174 SER A CA 1
ATOM 1370 C C . SER A 1 174 ? -15.029 1.050 12.715 1.00 73.12 174 SER A C 1
ATOM 1372 O O . SER A 1 174 ? -13.967 0.431 12.812 1.00 73.12 174 SER A O 1
ATOM 1374 N N . LEU A 1 175 ? -15.165 2.128 11.935 1.00 81.06 175 LEU A N 1
ATOM 1375 C CA . LEU A 1 175 ? -14.068 2.792 11.236 1.00 81.06 175 LEU A CA 1
ATOM 1376 C C . LEU A 1 175 ? -13.731 4.134 11.891 1.00 81.06 175 LEU A C 1
ATOM 1378 O O . LEU A 1 175 ? -14.596 4.848 12.409 1.00 81.06 175 LEU A O 1
ATOM 1382 N N . ILE A 1 176 ? -12.448 4.475 11.835 1.00 86.44 176 ILE A N 1
ATOM 1383 C CA . ILE A 1 176 ? -11.922 5.821 12.044 1.00 86.44 176 ILE A CA 1
ATOM 1384 C C . ILE A 1 176 ? -11.642 6.399 10.664 1.00 86.44 176 ILE A C 1
ATOM 1386 O O . ILE A 1 176 ? -10.888 5.817 9.891 1.00 86.44 176 ILE A O 1
ATOM 1390 N N . GLU A 1 177 ? -12.214 7.566 10.395 1.00 86.75 177 GLU A N 1
ATOM 1391 C CA . GLU A 1 177 ? -12.034 8.277 9.133 1.00 86.75 177 GLU A CA 1
ATOM 1392 C C . GLU A 1 177 ? -11.381 9.637 9.381 1.00 86.75 177 GLU A C 1
ATOM 1394 O O . GLU A 1 177 ? -11.676 10.318 10.374 1.00 86.75 177 GLU A O 1
ATOM 1399 N N . PHE A 1 178 ? -10.501 10.021 8.463 1.00 89.06 178 PHE A N 1
ATOM 1400 C CA . PHE A 1 178 ? -9.873 11.331 8.387 1.00 89.06 178 PHE A CA 1
ATOM 1401 C C . PHE A 1 178 ? -9.905 11.821 6.944 1.00 89.06 178 PHE A C 1
ATOM 1403 O O . PHE A 1 178 ? -9.592 11.065 6.027 1.00 89.06 178 PHE A O 1
ATOM 1410 N N . TYR A 1 179 ? -10.263 13.089 6.766 1.00 88.69 179 TYR A N 1
ATOM 1411 C CA . TYR A 1 179 ? -10.322 13.752 5.470 1.00 88.69 179 TYR A CA 1
ATOM 1412 C C . TYR A 1 179 ? -9.647 15.117 5.580 1.00 88.69 179 TYR A C 1
ATOM 1414 O O . TYR A 1 179 ? -9.951 15.882 6.498 1.00 88.69 179 TYR A O 1
ATOM 1422 N N . ASP A 1 180 ? -8.764 15.424 4.635 1.00 84.88 180 ASP A N 1
ATOM 1423 C CA . ASP A 1 180 ? -8.137 16.737 4.489 1.00 84.88 180 ASP A CA 1
ATOM 1424 C C . ASP A 1 180 ? -7.927 17.043 2.998 1.00 84.88 180 ASP A C 1
ATOM 1426 O O . ASP A 1 180 ? -7.044 16.494 2.335 1.00 84.88 180 ASP A O 1
ATOM 1430 N N . GLY A 1 181 ? -8.802 17.877 2.434 1.00 86.75 181 GLY A N 1
ATOM 1431 C CA . GLY A 1 181 ? -8.825 18.157 0.998 1.00 86.75 181 GLY A CA 1
ATOM 1432 C C . GLY A 1 181 ? -9.075 16.897 0.160 1.00 86.75 181 GLY A C 1
ATOM 1433 O O . GLY A 1 181 ? -10.107 16.247 0.305 1.00 86.75 181 GLY A O 1
ATOM 1434 N N . ASN A 1 182 ? -8.126 16.565 -0.721 1.00 80.06 182 ASN A N 1
ATOM 1435 C CA . ASN A 1 182 ? -8.172 15.373 -1.582 1.00 80.06 182 ASN A CA 1
ATOM 1436 C C . ASN A 1 182 ? -7.552 14.130 -0.928 1.00 80.06 182 ASN A C 1
ATOM 1438 O O . ASN A 1 182 ? -7.391 13.108 -1.595 1.00 80.06 182 ASN A O 1
ATOM 1442 N N . TYR A 1 183 ? -7.140 14.234 0.334 1.00 84.44 183 TYR A N 1
ATOM 1443 C CA . TYR A 1 183 ? -6.567 13.127 1.074 1.00 84.44 183 TYR A CA 1
ATOM 1444 C C . TYR A 1 183 ? -7.605 12.513 2.010 1.00 84.44 183 TYR A C 1
ATOM 1446 O O . TYR A 1 183 ? -8.287 13.232 2.748 1.00 84.44 183 TYR A O 1
ATOM 1454 N N . SER A 1 184 ? -7.691 11.185 2.012 1.00 86.50 184 SER A N 1
ATOM 1455 C CA . SER A 1 184 ? -8.497 10.423 2.961 1.00 86.50 184 SER A CA 1
ATOM 1456 C C . SER A 1 184 ? -7.673 9.308 3.603 1.00 86.50 184 SER A C 1
ATOM 1458 O O . SER A 1 184 ? -6.766 8.741 2.991 1.00 86.50 184 SER A O 1
ATOM 1460 N N . LEU A 1 185 ? -7.979 9.007 4.864 1.00 89.31 185 LEU A N 1
ATOM 1461 C CA . LEU A 1 185 ? -7.402 7.889 5.598 1.00 89.31 185 LEU A CA 1
ATOM 1462 C C . LEU A 1 185 ? -8.509 7.167 6.362 1.00 89.31 185 LEU A C 1
ATOM 1464 O O . LEU A 1 185 ? -9.235 7.772 7.156 1.00 89.31 185 LEU A O 1
ATOM 1468 N N . LEU A 1 186 ? -8.609 5.862 6.134 1.00 88.94 186 LEU A N 1
ATOM 1469 C CA . LEU A 1 186 ? -9.574 4.972 6.767 1.00 88.94 186 LEU A CA 1
ATOM 1470 C C . LEU A 1 186 ? -8.823 3.938 7.599 1.00 88.94 186 LEU A C 1
ATOM 1472 O O . LEU A 1 186 ? -7.965 3.220 7.092 1.00 88.94 186 LEU A O 1
ATOM 1476 N N . ILE A 1 187 ? -9.157 3.835 8.882 1.00 90.06 187 ILE A N 1
ATOM 1477 C CA . ILE A 1 187 ? -8.626 2.811 9.781 1.00 90.06 187 ILE A CA 1
ATOM 1478 C C . ILE A 1 187 ? -9.773 1.939 10.249 1.00 90.06 187 ILE A C 1
ATOM 1480 O O . ILE A 1 187 ? -10.752 2.438 10.800 1.00 90.06 187 ILE A O 1
ATOM 1484 N N . GLY A 1 188 ? -9.604 0.630 10.141 1.00 86.56 188 GLY A N 1
ATOM 1485 C CA . GLY A 1 188 ? -10.534 -0.329 10.716 1.00 86.56 188 GLY A CA 1
ATOM 1486 C C . GLY A 1 188 ? -9.804 -1.479 11.372 1.00 86.56 188 GLY A C 1
ATOM 1487 O O . GLY A 1 188 ? -8.683 -1.840 11.007 1.00 86.56 188 GLY A O 1
ATOM 1488 N N . ALA A 1 189 ? -10.430 -2.039 12.400 1.00 83.94 189 ALA A N 1
ATOM 1489 C CA . ALA A 1 189 ? -9.839 -3.148 13.120 1.00 83.94 189 ALA A CA 1
ATOM 1490 C C . ALA A 1 189 ? -9.941 -4.445 12.317 1.00 83.94 189 ALA A C 1
ATOM 1492 O O . ALA A 1 189 ? -10.944 -4.746 11.674 1.00 83.94 189 ALA A O 1
ATOM 1493 N N . THR A 1 190 ? -8.896 -5.253 12.427 1.00 80.12 190 THR A N 1
ATOM 1494 C CA . THR A 1 190 ? -8.866 -6.627 11.932 1.00 80.12 190 THR A CA 1
ATOM 1495 C C . THR A 1 190 ? -8.779 -7.576 13.124 1.00 80.12 190 THR A C 1
ATOM 1497 O O . THR A 1 190 ? -8.521 -7.163 14.257 1.00 80.12 190 THR A O 1
ATOM 1500 N N . GLY A 1 191 ? -8.938 -8.883 12.900 1.00 72.62 191 GLY A N 1
ATOM 1501 C CA . GLY A 1 191 ? -8.792 -9.871 13.976 1.00 72.62 191 GLY A CA 1
ATOM 1502 C C . GLY A 1 191 ? -7.421 -9.850 14.679 1.00 72.62 191 GLY A C 1
ATOM 1503 O O . GLY A 1 191 ? -7.310 -10.340 15.801 1.00 72.62 191 GLY A O 1
ATOM 1504 N N . LYS A 1 192 ? -6.377 -9.284 14.049 1.00 75.88 192 LYS A N 1
ATOM 1505 C CA . LYS A 1 192 ? -4.989 -9.280 14.553 1.00 75.88 192 LYS A CA 1
ATOM 1506 C C . LYS A 1 192 ? -4.404 -7.879 14.791 1.00 75.88 192 LYS A C 1
ATOM 1508 O O . LYS A 1 192 ? -3.341 -7.766 15.403 1.00 75.88 192 LYS A O 1
ATOM 1513 N N . GLY A 1 193 ? -5.086 -6.815 14.374 1.00 87.69 193 GLY A N 1
ATOM 1514 C CA . GLY A 1 193 ? -4.585 -5.449 14.493 1.00 87.69 193 GLY A CA 1
ATOM 1515 C C . GLY A 1 193 ? -5.500 -4.439 13.812 1.00 87.69 193 GLY A C 1
ATOM 1516 O O . GLY A 1 193 ? -6.691 -4.404 14.116 1.00 87.69 193 GLY A O 1
ATOM 1517 N N . ILE A 1 194 ? -4.946 -3.616 12.925 1.00 89.81 194 ILE A N 1
ATOM 1518 C CA . ILE A 1 194 ? -5.707 -2.656 12.114 1.00 89.81 194 ILE A CA 1
ATOM 1519 C C . ILE A 1 194 ? -5.275 -2.742 10.650 1.00 89.81 194 ILE A C 1
ATOM 1521 O O . ILE A 1 194 ? -4.139 -3.113 10.355 1.00 89.81 194 ILE A O 1
ATOM 1525 N N . LEU A 1 195 ? -6.186 -2.400 9.751 1.00 86.88 195 LEU A N 1
ATOM 1526 C CA . LEU A 1 195 ? -5.907 -2.109 8.353 1.00 86.88 195 LEU A CA 1
ATOM 1527 C C . LEU A 1 195 ? -6.054 -0.601 8.169 1.00 86.88 195 LEU A C 1
ATOM 1529 O O . LEU A 1 195 ? -6.980 -0.004 8.724 1.00 86.88 195 LEU A O 1
ATOM 1533 N N . VAL A 1 196 ? -5.132 -0.004 7.423 1.00 89.06 196 VAL A N 1
ATOM 1534 C CA . VAL A 1 196 ? -5.174 1.408 7.055 1.00 89.06 196 VAL A CA 1
ATOM 1535 C C . VAL A 1 196 ? -5.252 1.503 5.541 1.00 89.06 196 VAL A C 1
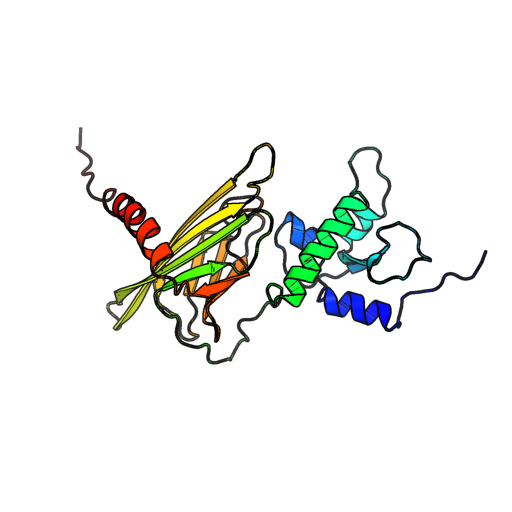ATOM 1537 O O . VAL A 1 196 ? -4.372 0.995 4.844 1.00 89.06 196 VAL A O 1
ATOM 1540 N N . GLU A 1 197 ? -6.300 2.148 5.048 1.00 85.69 197 GLU A N 1
ATOM 1541 C CA . GLU A 1 197 ? -6.451 2.546 3.651 1.00 85.69 197 GLU A CA 1
ATOM 1542 C C . GLU A 1 197 ? -6.194 4.055 3.540 1.00 85.69 197 GLU A C 1
ATOM 1544 O O . GLU A 1 197 ? -6.575 4.823 4.424 1.00 85.69 197 GLU A O 1
ATOM 1549 N N . GLU A 1 198 ? -5.517 4.473 2.474 1.00 85.31 198 GLU A N 1
ATOM 1550 C CA . GLU A 1 198 ? -5.243 5.880 2.177 1.00 85.31 198 GLU A CA 1
ATOM 1551 C C . GLU A 1 198 ? -5.600 6.166 0.724 1.00 85.31 198 GLU A C 1
ATOM 1553 O O . GLU A 1 198 ? -5.267 5.375 -0.162 1.00 85.31 198 GLU A O 1
ATOM 1558 N N . GLU A 1 199 ? -6.203 7.323 0.476 1.00 80.94 199 GLU A N 1
ATOM 1559 C CA . GLU A 1 199 ? -6.379 7.858 -0.870 1.00 80.94 19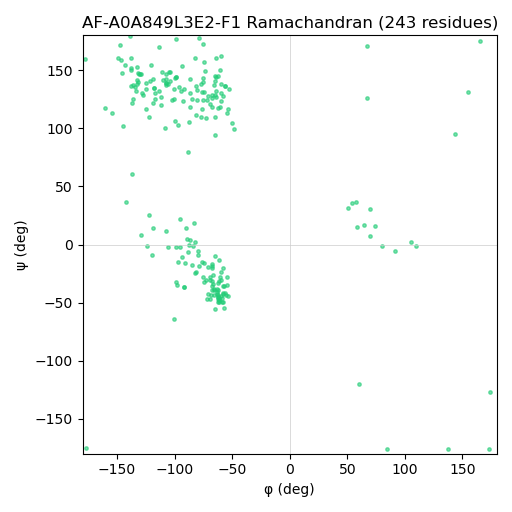9 GLU A CA 1
ATOM 1560 C C . GLU A 1 199 ? -5.778 9.261 -0.952 1.00 80.94 199 GLU A C 1
ATOM 1562 O O . GLU A 1 199 ? -5.896 10.071 -0.034 1.00 80.94 199 GLU A O 1
ATOM 1567 N N . GLY A 1 200 ? -5.104 9.543 -2.064 1.00 73.75 200 GLY A N 1
ATOM 1568 C CA . GLY A 1 200 ? -4.471 10.828 -2.344 1.00 73.75 200 GLY A CA 1
ATOM 1569 C C . GLY A 1 200 ? -3.317 10.653 -3.326 1.00 73.75 200 GLY A C 1
ATOM 1570 O O . GLY A 1 200 ? -2.469 9.788 -3.129 1.00 73.75 200 GLY A O 1
ATOM 1571 N N . GLU A 1 201 ? -3.272 11.481 -4.373 1.00 61.38 201 GLU A N 1
ATOM 1572 C CA . GLU A 1 201 ? -2.372 11.332 -5.536 1.00 61.38 201 GLU A CA 1
ATOM 1573 C C . GLU A 1 201 ? -0.877 11.214 -5.173 1.00 61.38 201 GLU A C 1
ATOM 1575 O O . GLU A 1 201 ? -0.115 10.553 -5.876 1.00 61.38 201 GLU A O 1
ATOM 1580 N N . PHE A 1 202 ? -0.465 11.801 -4.044 1.00 65.62 202 PHE A N 1
ATOM 1581 C CA . PHE A 1 202 ? 0.921 11.790 -3.561 1.00 65.62 202 PHE A CA 1
ATOM 1582 C C . PHE A 1 202 ? 1.068 11.335 -2.101 1.00 65.62 202 PHE A C 1
ATOM 1584 O O . PHE A 1 202 ? 2.156 11.449 -1.540 1.00 65.62 202 PHE A O 1
ATOM 1591 N N . GLY A 1 203 ? -0.007 10.845 -1.469 1.00 68.19 203 GLY A N 1
ATOM 1592 C CA . GLY A 1 203 ? -0.089 10.711 -0.009 1.00 68.19 203 GLY A CA 1
ATOM 1593 C C . GLY A 1 203 ? -0.107 12.064 0.723 1.00 68.19 203 GLY A C 1
ATOM 1594 O O . GLY A 1 203 ? 0.122 13.117 0.128 1.00 68.19 203 GLY A O 1
ATOM 1595 N N . TYR A 1 204 ? -0.375 12.055 2.033 1.00 79.19 204 TYR A N 1
ATOM 1596 C CA . TYR A 1 204 ? -0.506 13.295 2.821 1.00 79.19 204 TYR A CA 1
ATOM 1597 C C . TYR A 1 204 ? 0.807 14.083 2.963 1.00 79.19 204 TYR A C 1
ATOM 1599 O O . TYR A 1 204 ? 0.798 15.298 3.141 1.00 79.19 204 TYR A O 1
ATOM 1607 N N . HIS A 1 205 ? 1.952 13.399 2.874 1.00 82.06 205 HIS A N 1
ATOM 1608 C CA . HIS A 1 205 ? 3.282 13.980 3.108 1.00 82.06 205 HIS A CA 1
ATOM 1609 C C . HIS A 1 205 ? 4.210 13.925 1.889 1.00 82.06 205 HIS A C 1
ATOM 1611 O O . HIS A 1 205 ? 5.416 14.141 2.020 1.00 82.06 205 HIS A O 1
ATOM 1617 N N . GLY A 1 206 ? 3.662 13.655 0.704 1.00 73.19 206 GLY A N 1
ATOM 1618 C CA . GLY A 1 206 ? 4.426 13.546 -0.533 1.00 73.19 206 GLY A CA 1
ATOM 1619 C C . GLY A 1 206 ? 5.047 12.166 -0.774 1.00 73.19 206 GLY A C 1
ATOM 1620 O O . GLY A 1 206 ? 4.834 11.200 -0.038 1.00 73.19 206 GLY A O 1
ATOM 1621 N N . VAL A 1 207 ? 5.821 12.090 -1.861 1.00 71.19 207 VAL A N 1
ATOM 1622 C CA . VAL A 1 207 ? 6.203 10.838 -2.532 1.00 71.19 207 VAL A CA 1
ATOM 1623 C C . VAL A 1 207 ? 6.849 9.824 -1.582 1.00 71.19 207 VAL A C 1
ATOM 1625 O O . VAL A 1 207 ? 7.956 10.021 -1.070 1.00 71.19 207 VAL A O 1
ATOM 1628 N N . GLY A 1 208 ? 6.162 8.691 -1.420 1.00 71.81 208 GLY A N 1
ATOM 1629 C CA . GLY A 1 208 ? 6.651 7.490 -0.750 1.00 71.81 208 GLY A CA 1
ATOM 1630 C C . GLY A 1 208 ? 6.357 7.410 0.749 1.00 71.81 208 GLY A C 1
ATOM 1631 O O . GLY A 1 208 ? 6.655 6.372 1.345 1.00 71.81 208 GLY A O 1
ATOM 1632 N N . VAL A 1 209 ? 5.796 8.454 1.369 1.00 84.81 209 VAL A N 1
ATOM 1633 C CA . VAL A 1 209 ? 5.416 8.446 2.790 1.00 84.81 209 VAL A CA 1
ATOM 1634 C C . VAL A 1 209 ? 3.929 8.117 2.920 1.00 84.81 209 VAL A C 1
ATOM 1636 O O . VAL A 1 209 ? 3.076 8.974 2.704 1.00 84.81 209 VAL A O 1
ATOM 1639 N N . HIS A 1 210 ? 3.635 6.870 3.296 1.00 85.00 210 HIS A N 1
ATOM 1640 C CA . HIS A 1 210 ? 2.276 6.322 3.328 1.00 85.00 210 HIS A CA 1
ATOM 1641 C C . HIS A 1 210 ? 2.029 5.521 4.613 1.00 85.00 210 HIS A C 1
ATOM 1643 O O . HIS A 1 210 ? 2.880 4.725 5.035 1.00 85.00 210 HIS A O 1
ATOM 1649 N N . PHE A 1 211 ? 0.855 5.696 5.215 1.00 89.00 211 PHE A N 1
ATOM 1650 C CA . PHE A 1 211 ? 0.329 4.870 6.300 1.00 89.00 211 PHE A CA 1
ATOM 1651 C C . PHE A 1 211 ? -0.467 3.668 5.799 1.00 89.00 211 PHE A C 1
ATOM 1653 O O . PHE A 1 211 ? -0.823 2.815 6.599 1.00 89.00 211 PHE A O 1
ATOM 1660 N N . PHE A 1 212 ? -0.715 3.543 4.499 1.00 85.75 212 PHE A N 1
ATOM 1661 C CA . PHE A 1 212 ? -1.401 2.380 3.954 1.00 85.75 212 PHE A CA 1
ATOM 1662 C C . PHE A 1 212 ? -0.753 1.040 4.370 1.00 85.75 212 PHE A C 1
ATOM 1664 O O . PHE A 1 212 ? 0.469 0.848 4.271 1.00 85.75 212 PHE A O 1
ATOM 1671 N N . GLY A 1 213 ? -1.596 0.097 4.798 1.00 83.31 213 GLY A N 1
ATOM 1672 C CA . GLY A 1 213 ? -1.244 -1.304 5.006 1.00 83.31 213 GLY A CA 1
ATOM 1673 C C . GLY A 1 213 ? -1.803 -1.936 6.281 1.00 83.31 213 GLY A C 1
ATOM 1674 O O . GLY A 1 213 ? -2.559 -1.332 7.040 1.00 83.31 213 GLY A O 1
ATOM 1675 N N . GLU A 1 214 ? -1.424 -3.192 6.520 1.00 85.31 214 GLU A N 1
ATOM 1676 C CA . GLU A 1 214 ? -1.756 -3.919 7.744 1.00 85.31 214 GLU A CA 1
ATOM 1677 C C . GLU A 1 214 ? -0.799 -3.554 8.875 1.00 85.31 214 GLU A C 1
ATOM 1679 O O . GLU A 1 214 ? 0.424 -3.535 8.706 1.00 85.31 214 GLU A O 1
ATOM 1684 N N . TYR A 1 215 ? -1.348 -3.349 10.065 1.00 90.81 215 TYR A N 1
ATOM 1685 C CA . TYR A 1 215 ? -0.576 -3.127 11.271 1.00 90.81 215 TYR A CA 1
ATOM 1686 C C . TYR A 1 215 ? -0.907 -4.172 12.319 1.00 90.81 215 TYR A C 1
ATOM 1688 O O . TYR A 1 215 ? -2.067 -4.508 12.560 1.00 90.81 215 TYR A O 1
ATOM 1696 N N . GLU A 1 216 ? 0.124 -4.609 13.028 1.00 90.19 216 GLU A N 1
ATOM 1697 C CA . GLU A 1 216 ? -0.019 -5.459 14.199 1.00 90.19 216 GLU A CA 1
ATOM 1698 C C . GLU A 1 216 ? 0.070 -4.623 15.468 1.00 90.19 216 GLU A C 1
ATOM 1700 O O . GLU A 1 216 ? 0.832 -3.654 15.569 1.00 90.19 216 GLU A O 1
ATOM 1705 N N . ARG A 1 217 ? -0.713 -5.009 16.476 1.00 89.00 217 ARG A N 1
ATOM 1706 C CA . ARG A 1 217 ? -0.643 -4.359 17.780 1.00 89.00 217 ARG A CA 1
ATOM 1707 C C . ARG A 1 217 ? 0.703 -4.668 18.428 1.00 89.00 217 ARG A C 1
ATOM 1709 O O . ARG A 1 217 ? 1.045 -5.827 18.648 1.00 89.00 217 ARG A O 1
ATOM 1716 N N . VAL A 1 218 ? 1.428 -3.629 18.822 1.00 87.75 218 VAL A N 1
ATOM 1717 C CA . VAL A 1 218 ? 2.689 -3.765 19.549 1.00 87.75 218 VAL A CA 1
ATOM 1718 C C . VAL A 1 218 ? 2.388 -4.217 20.979 1.00 87.75 218 VAL A C 1
ATOM 1720 O O . VAL A 1 218 ? 1.854 -3.468 21.803 1.00 87.75 218 VAL A O 1
ATOM 1723 N N . THR A 1 219 ? 2.720 -5.471 21.276 1.00 79.25 219 THR A N 1
ATOM 1724 C CA . THR A 1 219 ? 2.516 -6.097 22.593 1.00 79.25 219 THR A CA 1
ATOM 1725 C C . THR A 1 219 ? 3.766 -6.067 23.475 1.00 79.25 219 THR A C 1
ATOM 1727 O O . THR A 1 219 ? 3.647 -6.238 24.686 1.00 79.25 219 THR A O 1
ATOM 1730 N N . SER A 1 220 ? 4.949 -5.795 22.909 1.00 61.44 220 SER A N 1
ATOM 1731 C CA . SER A 1 220 ? 6.214 -5.774 23.656 1.00 61.44 220 SER A CA 1
ATOM 1732 C C . SER A 1 220 ? 6.324 -4.560 24.602 1.00 61.44 220 SER A C 1
ATOM 1734 O O . SER A 1 220 ? 6.192 -3.417 24.146 1.00 61.44 220 SER A O 1
ATOM 1736 N N . PRO A 1 221 ? 6.637 -4.763 25.900 1.00 50.12 221 PRO A N 1
ATOM 1737 C CA . PRO A 1 221 ? 6.850 -3.681 26.868 1.00 50.12 221 PRO A CA 1
ATOM 1738 C C . PRO A 1 221 ? 8.024 -2.753 26.516 1.00 50.12 221 PRO A C 1
ATOM 1740 O O . PRO A 1 221 ? 7.968 -1.557 26.797 1.00 50.12 221 PRO A O 1
ATOM 1743 N N . PHE A 1 222 ? 9.066 -3.277 25.860 1.00 44.38 222 PHE A N 1
ATOM 1744 C CA . PHE A 1 222 ? 10.287 -2.525 25.540 1.00 44.38 222 PHE A CA 1
ATOM 1745 C C . PHE A 1 222 ? 10.069 -1.428 24.485 1.00 44.38 222 PHE A C 1
ATOM 1747 O O . PHE A 1 222 ? 10.743 -0.401 24.514 1.00 44.38 222 PHE A O 1
ATOM 1754 N N . LEU A 1 223 ? 9.086 -1.592 23.593 1.00 45.53 223 LEU A N 1
ATOM 1755 C CA . LEU A 1 223 ? 8.730 -0.580 22.590 1.00 45.53 223 LEU A CA 1
ATOM 1756 C C . LEU A 1 223 ? 7.819 0.525 23.149 1.00 45.53 223 LEU A C 1
ATOM 1758 O O . LEU A 1 223 ? 7.847 1.642 22.640 1.00 45.53 223 LEU A O 1
ATOM 1762 N N . ARG A 1 224 ? 7.064 0.267 24.228 1.00 43.62 224 ARG A N 1
ATOM 1763 C CA . ARG A 1 224 ? 6.208 1.288 24.865 1.00 43.62 224 ARG A CA 1
ATOM 1764 C C . ARG A 1 224 ? 7.012 2.417 25.519 1.00 43.62 224 ARG A C 1
ATOM 1766 O O . ARG A 1 224 ? 6.570 3.563 25.498 1.00 43.62 224 ARG A O 1
ATOM 1773 N N . MET A 1 225 ? 8.190 2.108 26.066 1.00 31.77 225 MET A N 1
ATOM 1774 C CA . MET A 1 225 ? 9.005 3.057 26.841 1.00 31.77 225 MET A CA 1
ATOM 1775 C C . MET A 1 225 ? 9.691 4.139 25.990 1.00 31.77 225 MET A C 1
ATOM 1777 O O . MET A 1 225 ? 9.866 5.256 26.465 1.00 31.77 225 MET A O 1
ATOM 1781 N N . ARG A 1 226 ? 10.041 3.854 24.726 1.00 41.16 226 ARG A N 1
ATOM 1782 C CA . ARG A 1 226 ? 10.682 4.843 23.832 1.00 41.16 226 ARG A CA 1
ATOM 1783 C C . ARG A 1 226 ? 9.712 5.863 23.218 1.00 41.16 226 ARG A C 1
ATOM 1785 O O . ARG A 1 226 ? 10.166 6.905 22.764 1.00 41.16 226 ARG A O 1
ATOM 1792 N N . TRP A 1 227 ? 8.409 5.579 23.210 1.00 41.25 227 TRP A N 1
ATOM 1793 C CA . TRP A 1 227 ? 7.389 6.441 22.594 1.00 41.25 227 TRP A CA 1
ATOM 1794 C C . TRP A 1 227 ? 6.771 7.449 23.571 1.00 41.25 227 TRP A C 1
ATOM 1796 O O . TRP A 1 227 ? 6.543 8.602 23.207 1.00 41.25 227 TRP A O 1
ATOM 1806 N N . TRP A 1 228 ? 6.573 7.064 24.837 1.00 41.16 228 TRP A N 1
ATOM 1807 C CA . TRP A 1 228 ? 6.031 7.971 25.861 1.00 41.16 228 TRP A CA 1
ATOM 1808 C C . TRP A 1 228 ? 6.908 9.208 26.111 1.00 41.16 228 TRP A C 1
ATOM 1810 O O . TRP A 1 228 ? 6.383 10.268 26.446 1.00 41.16 228 TRP A O 1
ATOM 1820 N N . SER A 1 229 ? 8.224 9.120 25.889 1.00 34.38 229 SER A N 1
ATOM 1821 C CA . SER A 1 229 ? 9.138 10.257 26.050 1.00 34.38 229 SER A CA 1
ATOM 1822 C C . SER A 1 229 ? 9.042 11.307 24.932 1.00 34.38 229 SER A C 1
ATOM 1824 O O . SER A 1 229 ? 9.495 12.429 25.142 1.00 34.38 229 SER A O 1
ATOM 1826 N N . ARG A 1 230 ? 8.422 11.001 23.778 1.00 38.50 230 ARG A N 1
ATOM 1827 C CA . ARG A 1 230 ? 8.217 11.963 22.674 1.00 38.50 230 ARG A CA 1
ATOM 1828 C C . ARG A 1 230 ? 6.829 12.613 22.666 1.00 38.50 230 ARG A C 1
ATOM 1830 O O . ARG A 1 230 ? 6.730 13.803 22.377 1.00 38.50 230 ARG A O 1
ATOM 1837 N N . SER A 1 231 ? 5.764 11.906 23.059 1.00 38.69 231 SER A N 1
ATOM 1838 C CA . SER A 1 231 ? 4.403 12.486 23.092 1.00 38.69 231 SER A CA 1
ATOM 1839 C C . SER A 1 231 ? 4.208 13.591 24.141 1.00 38.69 231 SER A C 1
ATOM 1841 O O . SER A 1 231 ? 3.311 14.418 23.991 1.00 38.69 231 SER A O 1
ATOM 1843 N N . LEU A 1 232 ? 5.063 13.670 25.168 1.00 33.81 232 LEU A N 1
ATOM 1844 C CA . LEU A 1 232 ? 5.056 14.778 26.136 1.00 33.81 232 LEU A CA 1
ATOM 1845 C C . LEU A 1 232 ? 5.487 16.126 25.528 1.00 33.81 232 LEU A C 1
ATOM 1847 O O . LEU A 1 232 ? 5.194 17.166 26.111 1.00 33.81 232 LEU A O 1
ATOM 1851 N N . PHE A 1 233 ? 6.127 16.135 24.354 1.00 29.70 233 PHE A N 1
ATOM 1852 C CA . PHE A 1 233 ? 6.574 17.374 23.709 1.00 29.70 233 PHE A CA 1
ATOM 1853 C C . PHE A 1 233 ? 5.463 18.086 22.918 1.00 29.70 233 PHE A C 1
ATOM 1855 O O . PHE A 1 233 ? 5.494 19.304 22.767 1.00 29.70 233 PHE A O 1
ATOM 1862 N N . VAL A 1 234 ? 4.431 17.362 22.467 1.00 36.03 234 VAL A N 1
ATOM 1863 C CA . VAL A 1 234 ? 3.339 17.937 21.652 1.00 36.03 234 VAL A CA 1
ATOM 1864 C C . VAL A 1 234 ? 2.239 18.575 22.518 1.00 36.03 234 VAL A C 1
ATOM 1866 O O . VAL A 1 234 ? 1.495 19.436 22.053 1.00 36.03 234 VAL A O 1
ATOM 1869 N N . SER A 1 235 ? 2.163 18.251 23.813 1.00 31.52 235 SER A N 1
ATOM 1870 C CA . SER A 1 235 ? 1.165 18.834 24.726 1.00 31.52 235 SER A CA 1
ATOM 1871 C C . SER A 1 235 ? 1.516 20.238 25.247 1.00 31.52 235 SER A C 1
ATOM 1873 O O . SER A 1 235 ? 0.673 20.869 25.885 1.00 31.52 235 SER A O 1
ATOM 1875 N N . HIS A 1 236 ? 2.710 20.769 24.951 1.00 31.30 236 HIS A N 1
ATOM 1876 C CA . HIS A 1 236 ? 3.150 22.094 25.419 1.00 31.30 236 HIS A CA 1
ATOM 1877 C C . HIS A 1 236 ? 2.929 23.256 24.432 1.00 31.30 236 HIS A C 1
ATOM 1879 O O . HIS A 1 236 ? 3.142 24.406 24.803 1.00 31.30 236 HIS A O 1
ATOM 1885 N N . PHE A 1 237 ? 2.407 23.014 23.224 1.00 33.34 237 PHE A N 1
ATOM 1886 C CA . PHE A 1 237 ? 2.198 24.070 22.214 1.00 33.34 237 PHE A CA 1
ATOM 1887 C C . PHE A 1 237 ? 0.785 24.692 22.185 1.00 33.34 237 PHE A C 1
ATOM 1889 O O . PHE A 1 237 ? 0.381 25.285 21.189 1.00 33.34 237 PHE A O 1
ATOM 1896 N N . ARG A 1 238 ? 0.011 24.601 23.279 1.00 36.50 238 ARG A N 1
ATOM 1897 C CA . ARG A 1 238 ? -1.339 25.211 23.385 1.00 36.50 238 ARG A CA 1
ATOM 1898 C C . ARG A 1 238 ? -1.535 26.198 24.542 1.00 36.50 238 ARG A C 1
A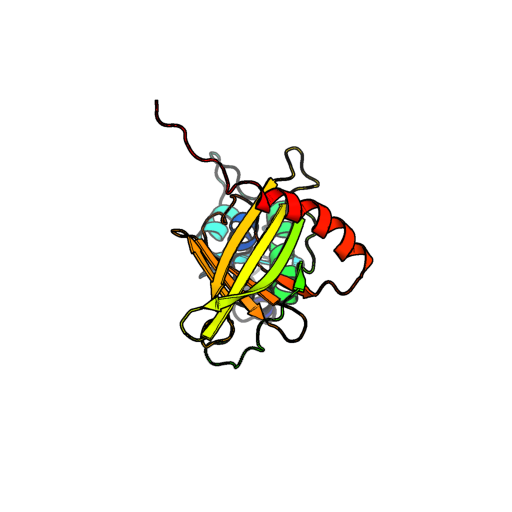TOM 1900 O O . ARG A 1 238 ? -2.662 26.425 24.974 1.00 36.50 238 ARG A O 1
ATOM 1907 N N . ARG A 1 239 ? -0.469 26.837 25.035 1.00 37.50 239 ARG A N 1
ATOM 1908 C CA . ARG A 1 239 ? -0.588 27.997 25.943 1.00 37.50 239 ARG A CA 1
ATOM 1909 C C . ARG A 1 239 ? 0.391 29.115 25.580 1.00 37.50 239 ARG A C 1
ATOM 1911 O O . ARG A 1 239 ? 1.227 29.495 26.386 1.00 37.50 239 ARG A O 1
ATOM 1918 N N . GLY A 1 240 ? 0.268 29.651 24.371 1.00 29.56 240 GLY A N 1
ATOM 1919 C CA . GLY A 1 240 ? 0.826 30.957 24.020 1.00 29.56 240 GLY A CA 1
ATOM 1920 C C . GLY A 1 240 ? -0.318 31.948 23.861 1.00 29.56 240 GLY A C 1
ATOM 1921 O O . GLY A 1 240 ? -1.002 31.927 22.843 1.00 29.56 240 GLY A O 1
ATOM 1922 N N . LYS A 1 241 ? -0.570 32.770 24.884 1.00 35.09 241 LYS A N 1
ATOM 1923 C CA . LYS A 1 241 ? -1.346 34.002 24.713 1.00 35.09 241 LYS A CA 1
ATOM 1924 C C . LYS A 1 241 ? -0.540 34.912 23.785 1.00 35.09 241 LYS A C 1
ATOM 1926 O O . LYS A 1 241 ? 0.629 35.160 24.066 1.00 35.09 241 LYS A O 1
ATOM 1931 N N . TRP A 1 242 ? -1.160 35.391 22.716 1.00 32.78 242 TRP A N 1
ATOM 1932 C CA . TRP A 1 242 ? -0.643 36.519 21.949 1.00 32.78 242 TRP A CA 1
ATOM 1933 C C . TRP A 1 242 ? -0.725 37.771 22.835 1.00 32.78 242 TRP A C 1
ATOM 1935 O O . TRP A 1 242 ? -1.789 37.995 23.419 1.00 32.78 242 TRP A O 1
ATOM 1945 N N . PRO A 1 243 ? 0.349 38.559 23.008 1.00 34.38 243 PRO A N 1
ATOM 1946 C CA . PRO A 1 243 ? 0.210 39.912 23.508 1.00 34.38 243 PRO A CA 1
ATOM 1947 C C . PRO A 1 243 ? -0.209 40.815 22.348 1.00 34.38 243 PRO A C 1
ATOM 1949 O O . PRO A 1 243 ? 0.470 40.873 21.325 1.00 34.38 243 PRO A O 1
ATOM 1952 N N . ASP A 1 244 ? -1.324 41.513 22.538 1.00 44.00 244 ASP A N 1
ATOM 1953 C CA . ASP A 1 244 ? -1.625 42.738 21.809 1.00 44.00 244 ASP A CA 1
ATOM 1954 C C . ASP A 1 244 ? -0.551 43.783 22.146 1.00 44.00 244 ASP A C 1
ATOM 1956 O O . ASP A 1 244 ? -0.412 44.147 23.319 1.00 44.00 244 ASP A O 1
ATOM 1960 N N . GLN A 1 245 ? 0.203 44.216 21.131 1.00 39.75 245 GLN A N 1
ATOM 1961 C CA . GLN A 1 245 ? 0.672 45.587 20.849 1.00 39.75 245 GLN A CA 1
ATOM 1962 C C . GLN A 1 245 ? 1.649 45.583 19.671 1.00 39.75 245 GLN A C 1
ATOM 1964 O O . GLN A 1 245 ? 2.643 44.825 19.722 1.00 39.75 245 GLN A O 1
#